Protein AF-A0A803LL57-F1 (afdb_monomer)

Foldseek 3Di:
DDDPPPPPDDDDDDDDDDDDDDDDDDPPDDDPPQPQPDDPDDPVVDPCRVVVSLLVSQVVLLLVLLVVQLVVCVPPVPFWDADPVRDIDGLSQLLLQLQSLVSCCVVPVPAAAAEDDACVVCVVVVNLVVSLVSNCVRHPDHSVRDDSVSSRVSNCSNDPPNDDDDDPDGKHWYWRSFDPVVCSNVVHRTDIDTDIDD

Structure (mmCIF, N/CA/C/O backbone):
data_AF-A0A803LL57-F1
#
_entry.id   AF-A0A803LL57-F1
#
loop_
_atom_site.group_PDB
_atom_site.id
_atom_site.type_symbol
_atom_site.label_atom_id
_atom_site.label_alt_id
_atom_site.label_comp_id
_atom_site.label_asym_id
_atom_site.label_entity_id
_atom_site.label_seq_id
_atom_site.pdbx_PDB_ins_code
_atom_site.Cartn_x
_atom_site.Cartn_y
_atom_site.Cartn_z
_atom_site.occupancy
_atom_site.B_iso_or_equiv
_atom_site.auth_seq_id
_atom_site.auth_comp_id
_atom_site.auth_asym_id
_atom_site.auth_atom_id
_atom_site.pdbx_PDB_model_num
ATOM 1 N N . MET A 1 1 ? -20.808 23.025 13.758 1.00 32.88 1 MET A N 1
ATOM 2 C CA . MET A 1 1 ? -19.384 23.154 14.138 1.00 32.88 1 MET A CA 1
ATOM 3 C C . MET A 1 1 ? -18.567 22.969 12.873 1.00 32.88 1 MET A C 1
ATOM 5 O O . MET A 1 1 ? -18.633 21.902 12.282 1.00 32.88 1 MET A O 1
ATOM 9 N N . ASN A 1 2 ? -17.925 24.040 12.406 1.00 23.02 2 ASN A N 1
ATOM 10 C CA . ASN A 1 2 ? -17.173 24.071 11.152 1.00 23.02 2 ASN A CA 1
ATOM 11 C C . ASN A 1 2 ? -15.943 23.159 11.242 1.00 23.02 2 ASN A C 1
ATOM 13 O O . ASN A 1 2 ? -15.039 23.428 12.030 1.00 23.02 2 ASN A O 1
ATOM 17 N N . LEU A 1 3 ? -15.900 22.107 10.426 1.00 25.92 3 LEU A N 1
ATOM 18 C CA . LEU A 1 3 ? -14.683 21.341 10.175 1.00 25.92 3 LEU A CA 1
ATOM 19 C C . LEU A 1 3 ? -13.860 22.114 9.141 1.00 25.92 3 LEU A C 1
ATOM 21 O O . LEU A 1 3 ? -14.063 21.988 7.936 1.00 25.92 3 LEU A O 1
ATOM 25 N N . GLN A 1 4 ? -12.954 22.964 9.622 1.00 23.62 4 GLN A N 1
ATOM 26 C CA . GLN A 1 4 ? -11.855 23.454 8.798 1.00 23.62 4 GLN A CA 1
ATOM 27 C C . GLN A 1 4 ? -10.961 22.251 8.480 1.00 23.62 4 GLN A C 1
ATOM 29 O O . GLN A 1 4 ? -10.238 21.765 9.347 1.00 23.62 4 GLN A O 1
ATOM 34 N N . LEU A 1 5 ? -11.027 21.761 7.242 1.00 28.20 5 LEU A N 1
ATOM 35 C CA . LEU A 1 5 ? -10.024 20.864 6.676 1.00 28.20 5 LEU A CA 1
ATOM 36 C C . LEU A 1 5 ? -8.696 21.627 6.634 1.00 28.20 5 LEU A C 1
ATOM 38 O O . LEU A 1 5 ? -8.414 22.388 5.708 1.00 28.20 5 LEU A O 1
ATOM 42 N N . SER A 1 6 ? -7.890 21.474 7.680 1.00 25.98 6 SER A N 1
ATOM 43 C CA . SER A 1 6 ? -6.505 21.920 7.676 1.00 25.98 6 SER A CA 1
ATOM 44 C C . SER A 1 6 ? -5.735 21.055 6.682 1.00 25.98 6 SER A C 1
ATOM 46 O O . SER A 1 6 ? -5.384 19.916 6.981 1.00 25.98 6 SER A O 1
ATOM 48 N N . SER A 1 7 ? -5.497 21.596 5.489 1.00 24.61 7 SER A N 1
ATOM 49 C CA . SER A 1 7 ? -4.540 21.051 4.528 1.00 24.61 7 SER A CA 1
ATOM 50 C C . SER A 1 7 ? -3.180 20.895 5.220 1.00 24.61 7 SER A C 1
ATOM 52 O O . SER A 1 7 ? -2.530 21.885 5.567 1.00 24.61 7 SER A O 1
ATOM 54 N N . LEU A 1 8 ? -2.768 19.650 5.470 1.00 27.92 8 LEU A N 1
ATOM 55 C CA . LEU A 1 8 ? -1.409 19.327 5.894 1.00 27.92 8 LEU A CA 1
ATOM 56 C C . LEU A 1 8 ? -0.489 19.582 4.696 1.00 27.92 8 LEU A C 1
ATOM 58 O O . LEU A 1 8 ? -0.374 18.763 3.788 1.00 27.92 8 LEU A O 1
ATOM 62 N N . ARG A 1 9 ? 0.142 20.760 4.667 1.00 24.62 9 ARG A N 1
ATOM 63 C CA . ARG A 1 9 ? 1.195 21.072 3.696 1.00 24.62 9 ARG A CA 1
ATOM 64 C C . ARG A 1 9 ? 2.423 20.228 4.030 1.00 24.62 9 ARG A C 1
ATOM 66 O O . ARG A 1 9 ? 3.136 20.531 4.984 1.00 24.62 9 ARG A O 1
ATOM 73 N N . PHE A 1 10 ? 2.666 19.180 3.248 1.00 31.55 10 PHE A N 1
ATOM 74 C CA . PHE A 1 10 ? 3.921 18.438 3.302 1.00 31.55 10 PHE A CA 1
ATOM 75 C C . PHE A 1 10 ? 5.092 19.356 2.922 1.00 31.55 10 PHE A C 1
ATOM 77 O O . PHE A 1 10 ? 5.028 20.118 1.954 1.00 31.55 10 PHE A O 1
ATOM 84 N N . PHE A 1 11 ? 6.156 19.307 3.723 1.00 26.70 11 PHE A N 1
ATOM 85 C CA . PHE A 1 11 ? 7.377 20.069 3.492 1.00 26.70 11 PHE A CA 1
ATOM 86 C C . PHE A 1 11 ? 8.030 19.650 2.170 1.00 26.70 11 PHE A C 1
ATOM 88 O O . PHE A 1 11 ? 8.241 18.468 1.907 1.00 26.70 11 PHE A O 1
ATOM 95 N N . ARG A 1 12 ? 8.386 20.646 1.353 1.00 24.06 12 ARG A N 1
ATOM 96 C CA . ARG A 1 12 ? 9.190 20.488 0.138 1.00 24.06 12 ARG A CA 1
ATOM 97 C C . ARG A 1 12 ? 10.571 19.953 0.537 1.00 24.06 12 ARG A C 1
ATOM 99 O O . ARG A 1 12 ? 11.358 20.687 1.131 1.00 24.06 12 ARG A O 1
ATOM 106 N N . LEU A 1 13 ? 10.861 18.686 0.244 1.00 30.88 13 LEU A N 1
ATOM 107 C CA . LEU A 1 13 ? 12.205 18.132 0.417 1.00 30.88 13 LEU A CA 1
ATOM 108 C C . LEU A 1 13 ? 13.129 18.772 -0.629 1.00 30.88 13 LEU A C 1
ATOM 110 O O . LEU A 1 13 ? 12.923 18.613 -1.831 1.00 30.88 13 LEU A O 1
ATOM 114 N N . ASN A 1 14 ? 14.118 19.543 -0.174 1.00 24.06 14 ASN A N 1
ATOM 115 C CA . ASN A 1 14 ? 15.138 20.117 -1.050 1.00 24.06 14 ASN A CA 1
ATOM 116 C C . ASN A 1 14 ? 16.051 19.009 -1.597 1.00 24.06 14 ASN A C 1
ATOM 118 O O . ASN A 1 14 ? 16.498 18.135 -0.855 1.00 24.06 14 ASN A O 1
ATOM 122 N N . SER A 1 15 ? 16.316 19.080 -2.903 1.00 28.06 15 SER A N 1
ATOM 123 C CA . SER A 1 15 ? 17.180 18.166 -3.654 1.00 28.06 15 SER A CA 1
ATOM 124 C C . SER A 1 15 ? 18.606 18.137 -3.090 1.00 28.06 15 SER A C 1
ATOM 126 O O . SER A 1 15 ? 19.209 19.189 -2.874 1.00 28.06 15 SER A O 1
ATOM 128 N N . ILE A 1 16 ? 19.154 16.937 -2.889 1.00 33.78 16 ILE A N 1
ATOM 129 C CA . ILE A 1 16 ? 20.580 16.709 -2.632 1.00 33.78 16 ILE A CA 1
ATOM 130 C C . ILE A 1 16 ? 21.113 15.891 -3.811 1.00 33.78 16 ILE A C 1
ATOM 132 O O . ILE A 1 16 ? 20.658 14.773 -4.043 1.00 33.78 16 ILE A O 1
ATOM 136 N N . ASN A 1 17 ? 22.070 16.457 -4.549 1.00 34.28 17 ASN A N 1
ATOM 137 C CA . ASN A 1 17 ? 22.782 15.782 -5.637 1.00 34.28 17 ASN A CA 1
ATOM 138 C C . ASN A 1 17 ? 23.771 14.743 -5.084 1.00 34.28 17 ASN A C 1
ATOM 140 O O . ASN A 1 17 ? 24.554 15.089 -4.195 1.00 34.28 17 ASN A O 1
ATOM 144 N N . PRO A 1 18 ? 23.873 13.551 -5.698 1.00 34.31 18 PRO A N 1
ATOM 145 C CA . PRO A 1 18 ? 25.107 12.788 -5.670 1.00 34.31 18 PRO A CA 1
ATOM 146 C C . PRO A 1 18 ? 25.651 12.514 -7.077 1.00 34.31 18 PRO A C 1
ATOM 148 O O . PRO A 1 18 ? 24.938 12.278 -8.048 1.00 34.31 18 PRO A O 1
ATOM 151 N N . THR A 1 19 ? 26.971 12.584 -7.149 1.00 33.16 19 THR A N 1
ATOM 152 C CA . THR A 1 19 ? 27.828 12.365 -8.309 1.00 33.16 19 THR A CA 1
ATOM 153 C C . THR A 1 19 ? 27.834 10.910 -8.792 1.00 33.16 19 THR A C 1
ATOM 155 O O . THR A 1 19 ? 27.785 9.980 -7.993 1.00 33.16 19 THR A O 1
ATOM 158 N N . SER A 1 20 ? 27.977 10.770 -10.113 1.00 35.88 20 SER A N 1
ATOM 159 C CA . SER A 1 20 ? 28.185 9.565 -10.933 1.00 35.88 20 SER A CA 1
ATOM 160 C C . SER A 1 20 ? 28.980 8.410 -10.298 1.00 35.88 20 SER A C 1
ATOM 162 O O . SER A 1 20 ? 30.095 8.604 -9.813 1.00 35.88 20 SER A O 1
ATOM 164 N N . SER A 1 21 ? 28.458 7.182 -10.404 1.00 31.41 21 SER A N 1
ATOM 165 C CA . SER A 1 21 ? 29.115 6.051 -11.094 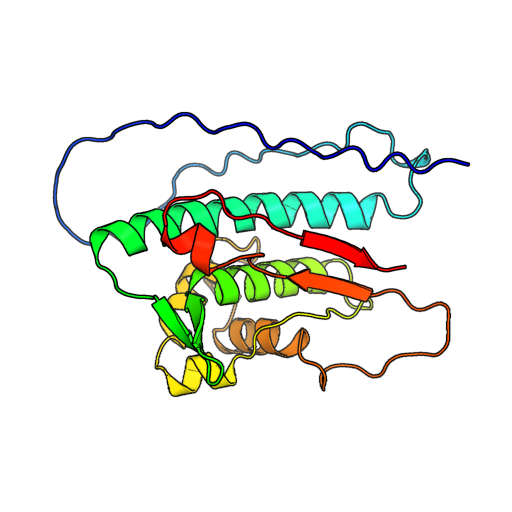1.00 31.41 21 SER A CA 1
ATOM 166 C C . SER A 1 21 ? 28.269 4.768 -11.011 1.00 31.41 21 SER A C 1
ATOM 168 O O . SER A 1 21 ? 27.501 4.549 -10.080 1.00 31.41 21 SER A O 1
ATOM 170 N N . SER A 1 22 ? 28.396 3.960 -12.058 1.00 36.16 22 SER A N 1
ATOM 171 C CA . SER A 1 22 ? 27.592 2.806 -12.469 1.00 36.16 22 SER A CA 1
ATOM 172 C C . SER A 1 22 ? 27.623 1.569 -11.562 1.00 36.16 22 SER A C 1
ATOM 174 O O . SER A 1 22 ? 28.666 1.228 -11.003 1.00 36.16 22 SER A O 1
ATOM 176 N N . ASN A 1 23 ? 26.498 0.841 -11.611 1.00 29.67 23 ASN A N 1
ATOM 177 C CA . ASN A 1 23 ? 26.266 -0.610 -11.471 1.00 29.67 23 ASN A CA 1
ATOM 178 C C . ASN A 1 23 ? 25.202 -0.912 -10.413 1.00 29.67 23 ASN A C 1
ATOM 180 O O . ASN A 1 23 ? 25.355 -0.522 -9.259 1.00 29.67 23 ASN A O 1
ATOM 184 N N . PHE A 1 24 ? 24.145 -1.620 -10.835 1.00 36.38 24 PHE A N 1
ATOM 185 C CA . PHE A 1 24 ? 23.074 -2.169 -9.999 1.00 36.38 24 PHE A CA 1
ATOM 186 C C . PHE A 1 24 ? 23.665 -2.785 -8.725 1.00 36.38 24 PHE A C 1
ATOM 188 O O . PHE A 1 24 ? 24.246 -3.869 -8.748 1.00 36.38 24 PHE A O 1
ATOM 195 N N . ARG A 1 25 ? 23.557 -2.056 -7.613 1.00 33.22 25 ARG A N 1
ATOM 196 C CA . ARG A 1 25 ? 23.925 -2.527 -6.281 1.00 33.22 25 ARG A CA 1
ATOM 197 C C . ARG A 1 25 ? 22.640 -2.773 -5.518 1.00 33.22 25 ARG A C 1
ATOM 199 O O . ARG A 1 25 ? 21.811 -1.874 -5.415 1.00 33.22 25 ARG A O 1
ATOM 206 N N . HIS A 1 26 ? 22.523 -3.981 -4.973 1.00 33.19 26 HIS A N 1
ATOM 207 C CA . HIS A 1 26 ? 21.632 -4.293 -3.864 1.00 33.19 26 HIS A CA 1
ATOM 208 C C . HIS A 1 26 ? 21.600 -3.111 -2.889 1.00 33.19 26 HIS A C 1
ATOM 210 O O . HIS A 1 26 ? 22.648 -2.696 -2.379 1.00 33.19 26 HIS A O 1
ATOM 216 N N . TYR A 1 27 ? 20.409 -2.548 -2.684 1.00 34.50 27 TYR A N 1
ATOM 217 C CA . TYR A 1 27 ? 20.173 -1.411 -1.802 1.00 34.50 27 TYR A CA 1
ATOM 218 C C . TYR A 1 27 ? 20.331 -1.855 -0.342 1.00 34.50 27 TYR A C 1
ATOM 220 O O . TYR A 1 27 ? 19.372 -2.024 0.401 1.00 34.50 27 TYR A O 1
ATOM 228 N N . HIS A 1 28 ? 21.571 -2.047 0.108 1.00 35.59 28 HIS A N 1
ATOM 229 C CA . HIS A 1 28 ? 21.836 -2.219 1.527 1.00 35.59 28 HIS A CA 1
ATOM 230 C C . HIS A 1 28 ? 21.811 -0.862 2.236 1.00 35.59 28 HIS A C 1
ATOM 232 O O . HIS A 1 28 ? 22.753 -0.076 2.175 1.00 35.59 28 HIS A O 1
ATOM 238 N N . SER A 1 29 ? 20.705 -0.660 2.954 1.00 53.84 29 SER A N 1
ATOM 239 C CA . SER A 1 29 ? 20.576 0.071 4.217 1.00 53.84 29 SER A CA 1
ATOM 240 C C . SER A 1 29 ? 21.176 1.479 4.270 1.00 53.84 29 SER A C 1
ATOM 242 O O . SER A 1 29 ? 22.296 1.709 4.729 1.00 53.84 29 SER A O 1
ATOM 244 N N . SER A 1 30 ? 20.349 2.473 3.947 1.00 38.94 30 SER A N 1
ATOM 245 C CA . SER A 1 30 ? 20.502 3.808 4.521 1.00 38.94 30 SER A CA 1
ATOM 246 C C . SER A 1 30 ? 19.654 3.891 5.791 1.00 38.94 30 SER A C 1
ATOM 248 O O . SER A 1 30 ? 18.428 3.934 5.706 1.00 38.94 30 SER A O 1
ATOM 250 N N . LYS A 1 31 ? 20.336 3.873 6.945 1.00 39.22 31 LYS A N 1
ATOM 251 C CA . LYS A 1 31 ? 19.881 4.244 8.299 1.00 39.22 31 LYS A CA 1
ATOM 252 C C . LYS A 1 31 ? 18.381 4.553 8.396 1.00 39.22 31 LYS A C 1
ATOM 254 O O . LYS A 1 31 ? 17.940 5.610 7.945 1.00 39.22 31 LYS A O 1
ATOM 259 N N . LEU A 1 32 ? 17.632 3.666 9.053 1.00 41.75 32 LEU A N 1
ATOM 260 C CA . LEU A 1 32 ? 16.281 3.939 9.542 1.00 41.75 32 LEU A CA 1
ATOM 261 C C . LEU A 1 32 ? 16.333 5.168 10.463 1.00 41.75 32 LEU A C 1
ATOM 263 O O . LEU A 1 32 ? 16.533 5.055 11.670 1.00 41.75 32 LEU A O 1
ATOM 267 N N . PHE A 1 33 ? 16.180 6.368 9.907 1.00 39.09 33 PHE A N 1
ATOM 268 C CA . PHE A 1 33 ? 15.719 7.488 10.703 1.00 39.09 33 PHE A CA 1
ATOM 269 C C . PHE A 1 33 ? 14.260 7.188 10.994 1.00 39.09 33 PHE A C 1
ATOM 271 O O . PHE A 1 33 ? 13.389 7.398 10.151 1.00 39.09 33 PHE A O 1
ATOM 278 N N . THR A 1 34 ? 14.000 6.641 12.179 1.00 42.78 34 THR A N 1
ATOM 279 C CA . THR A 1 34 ? 12.649 6.571 12.720 1.00 42.78 34 THR A CA 1
ATOM 280 C C . THR A 1 34 ? 12.204 8.008 12.960 1.00 42.78 34 THR A C 1
ATOM 282 O O . THR A 1 34 ? 12.367 8.550 14.053 1.00 42.78 34 THR A O 1
ATOM 285 N N . ILE A 1 35 ? 11.675 8.657 11.922 1.00 47.81 35 ILE A N 1
ATOM 286 C CA . ILE A 1 35 ? 10.843 9.839 12.090 1.00 47.81 35 ILE A CA 1
ATOM 287 C C . ILE A 1 35 ? 9.614 9.322 12.831 1.00 47.81 35 ILE A C 1
ATOM 289 O O . ILE A 1 35 ? 8.677 8.814 12.224 1.00 47.81 35 ILE A O 1
ATOM 293 N N . LYS A 1 36 ? 9.650 9.372 14.167 1.00 51.28 36 LYS A N 1
ATOM 294 C CA . LYS A 1 36 ? 8.437 9.231 14.963 1.00 51.28 36 LYS A CA 1
ATOM 295 C C . LYS A 1 36 ? 7.614 10.474 14.677 1.00 51.28 36 LYS A C 1
ATOM 297 O O . LYS A 1 36 ? 7.859 11.528 15.258 1.00 51.28 36 LYS A O 1
ATOM 302 N N . SER A 1 37 ? 6.675 10.365 13.750 1.00 59.22 37 SER A N 1
ATOM 303 C CA . SER A 1 37 ? 5.607 11.343 13.635 1.00 59.22 37 SER A CA 1
ATOM 304 C C . SER A 1 37 ? 4.779 11.266 14.910 1.00 59.22 37 SER A C 1
ATOM 306 O O . SER A 1 37 ? 4.014 10.326 15.099 1.00 59.22 37 SER A O 1
ATOM 308 N N . SER A 1 38 ? 4.961 12.229 15.810 1.00 68.75 38 SER A N 1
ATOM 309 C CA . SER A 1 38 ? 3.993 12.471 16.869 1.00 68.75 38 SER A CA 1
ATOM 310 C C . SER A 1 38 ? 2.850 13.294 16.292 1.00 68.75 38 SER A C 1
ATOM 312 O O . SER A 1 38 ? 3.063 14.284 15.587 1.00 68.75 38 SER A O 1
ATOM 314 N N . LEU A 1 39 ? 1.619 12.882 16.580 1.00 77.50 39 LEU A N 1
ATOM 315 C CA . LEU A 1 39 ? 0.458 13.685 16.225 1.00 77.50 39 LEU A CA 1
ATOM 316 C C . LEU A 1 39 ? 0.504 15.005 17.018 1.00 77.50 39 LEU A C 1
ATOM 318 O O . LEU A 1 39 ? 0.893 15.004 18.189 1.00 77.50 39 LEU A O 1
ATOM 322 N N . PRO A 1 40 ? 0.104 16.146 16.427 1.00 81.31 40 PRO A N 1
ATOM 323 C CA . PRO A 1 40 ? 0.216 17.464 17.064 1.00 81.31 40 PRO A CA 1
ATOM 324 C C . PRO A 1 40 ? -0.818 17.696 18.185 1.00 81.31 40 PRO A C 1
ATOM 326 O O . PRO A 1 40 ? -1.068 18.828 18.596 1.00 81.31 40 PRO A O 1
ATOM 329 N N . PHE A 1 41 ? -1.454 16.635 18.679 1.00 79.31 41 PHE A N 1
ATOM 330 C CA . PHE A 1 41 ? -2.485 16.656 19.709 1.00 79.31 41 PHE A CA 1
ATOM 331 C C . PHE A 1 41 ? -2.375 15.420 20.600 1.00 79.31 41 PHE A C 1
ATOM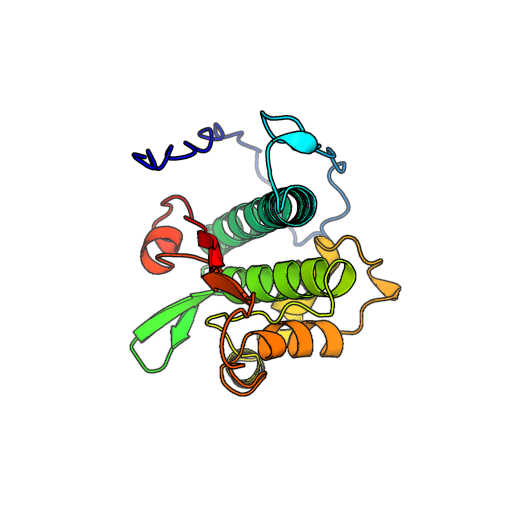 333 O O . PHE A 1 41 ? -1.766 14.424 20.229 1.00 79.31 41 PHE A O 1
ATOM 340 N N . SER A 1 42 ? -2.957 15.485 21.798 1.00 77.81 42 SER A N 1
ATOM 341 C CA . SER A 1 42 ? -2.872 14.385 22.756 1.00 77.81 42 SER A CA 1
ATOM 342 C C . SER A 1 42 ? -3.864 13.254 22.431 1.00 77.81 42 SER A C 1
ATOM 344 O O . SER A 1 42 ? -4.938 13.531 21.883 1.00 77.81 42 SER A O 1
ATOM 346 N N . PRO A 1 43 ? -3.575 11.997 22.827 1.00 79.44 43 PRO A N 1
ATOM 347 C CA . PRO A 1 43 ? -4.462 10.851 22.596 1.00 79.44 43 PRO A CA 1
ATOM 348 C C . PRO A 1 43 ? -5.898 11.047 23.080 1.00 79.44 43 PRO A C 1
ATOM 350 O O . PRO A 1 43 ? -6.842 10.584 22.454 1.00 79.44 43 PRO A O 1
ATOM 353 N N . GLN A 1 44 ? -6.084 11.796 24.167 1.00 76.75 44 GLN A N 1
ATOM 354 C CA . GLN A 1 44 ? -7.397 12.041 24.769 1.00 76.75 44 GLN A CA 1
ATOM 355 C C . GLN A 1 44 ? -8.292 12.957 23.917 1.00 76.75 44 GLN A C 1
ATOM 357 O O . GLN A 1 44 ? -9.486 13.054 24.182 1.00 76.75 44 GLN A O 1
ATOM 362 N N . LYS A 1 45 ? -7.733 13.647 22.911 1.00 76.75 45 LYS A N 1
ATOM 363 C CA . LYS A 1 45 ? -8.462 14.591 22.050 1.00 76.75 45 LYS A CA 1
ATOM 364 C C . LYS A 1 45 ? -8.965 13.974 20.742 1.00 76.75 45 LYS A C 1
ATOM 366 O O . LYS A 1 45 ? -9.665 14.662 20.005 1.00 76.75 45 LYS A O 1
ATOM 371 N N . ALA A 1 46 ? -8.637 12.715 20.444 1.00 77.00 46 ALA A N 1
ATOM 372 C CA . ALA A 1 46 ? -9.033 12.062 19.198 1.00 77.00 46 ALA A CA 1
ATOM 373 C C . ALA A 1 46 ? -9.477 10.612 19.430 1.00 77.00 46 ALA A C 1
ATOM 375 O O . ALA A 1 46 ? -8.692 9.778 19.872 1.00 77.00 46 ALA A O 1
ATOM 376 N N . LYS A 1 47 ? -10.730 10.301 19.066 1.00 83.00 47 LYS A N 1
ATOM 377 C CA . LYS A 1 47 ? -11.314 8.950 19.179 1.00 83.00 47 LYS A CA 1
ATOM 378 C C . LYS A 1 47 ? -10.479 7.878 18.460 1.00 83.00 47 LYS A C 1
ATOM 380 O O . LYS A 1 47 ? -10.377 6.771 18.969 1.00 83.00 47 LYS A O 1
ATOM 385 N N . TYR A 1 48 ? -9.872 8.235 17.326 1.00 85.38 48 TYR A N 1
ATOM 386 C CA . TYR A 1 48 ? -9.105 7.339 16.451 1.00 85.38 48 TYR A CA 1
ATOM 387 C C . TYR A 1 48 ? -7.600 7.652 16.461 1.00 85.38 48 TYR A C 1
ATOM 389 O O . TYR A 1 48 ? -6.938 7.660 15.424 1.00 85.38 48 TYR A O 1
ATOM 397 N N . TYR A 1 49 ? -7.056 8.032 17.625 1.00 87.69 49 TYR A N 1
ATOM 398 C CA . TYR A 1 49 ? -5.654 8.446 17.731 1.00 87.69 49 TYR A CA 1
ATOM 399 C C . TYR A 1 49 ? -4.681 7.346 17.276 1.00 87.69 49 TYR A C 1
ATOM 401 O O . TYR A 1 49 ? -3.721 7.645 16.573 1.00 87.69 49 TYR A O 1
ATOM 409 N N . LYS A 1 50 ? -4.925 6.086 17.663 1.00 89.25 50 LYS A N 1
ATOM 410 C CA . LYS A 1 50 ? -4.032 4.959 17.340 1.00 89.25 50 LYS A CA 1
ATOM 411 C C . LYS A 1 50 ? -4.050 4.640 15.849 1.00 89.25 50 LYS A C 1
ATOM 413 O O . LYS A 1 50 ? -3.003 4.417 15.254 1.00 89.25 50 LYS A O 1
ATOM 418 N N . GLU A 1 51 ? -5.236 4.651 15.258 1.00 90.50 51 GLU A N 1
ATOM 419 C CA . GLU A 1 51 ? -5.473 4.474 13.832 1.00 90.50 51 GLU A CA 1
ATOM 420 C C . GLU A 1 51 ? -4.730 5.559 13.050 1.00 90.50 51 GLU A C 1
ATOM 422 O O . GLU A 1 51 ? -3.968 5.258 12.135 1.00 90.50 51 GLU A O 1
ATOM 427 N N . LEU A 1 52 ? -4.879 6.822 13.457 1.00 88.06 52 LEU A N 1
ATOM 428 C CA . LEU A 1 52 ? -4.196 7.928 12.801 1.00 88.06 52 LEU A CA 1
ATOM 429 C C . LEU A 1 52 ? -2.673 7.850 12.962 1.00 88.06 52 LEU A C 1
ATOM 431 O O . LEU A 1 52 ? -1.948 8.092 12.002 1.00 88.06 52 LEU A O 1
ATOM 435 N N . GLU A 1 53 ? -2.173 7.502 14.147 1.00 88.94 53 GLU A N 1
ATOM 436 C CA . GLU A 1 53 ? -0.737 7.324 14.382 1.00 88.94 53 GLU A CA 1
ATOM 437 C C . GLU A 1 53 ? -0.163 6.223 13.477 1.00 88.94 53 GLU A C 1
ATOM 439 O O . GLU A 1 53 ? 0.857 6.433 12.818 1.00 88.94 53 GLU A O 1
ATOM 444 N N . ALA A 1 54 ? -0.846 5.082 13.371 1.00 89.69 54 ALA A N 1
ATOM 445 C CA . ALA A 1 54 ? -0.455 3.998 12.478 1.00 89.69 54 ALA A CA 1
ATOM 446 C C . ALA A 1 54 ? -0.492 4.411 11.000 1.00 89.69 54 ALA A C 1
ATOM 448 O O . ALA A 1 54 ? 0.468 4.141 10.274 1.00 89.69 54 ALA A O 1
ATOM 449 N N . ALA A 1 55 ? -1.550 5.109 10.575 1.00 89.62 55 ALA A N 1
ATOM 450 C CA . ALA A 1 55 ? -1.695 5.613 9.214 1.00 89.62 55 ALA A CA 1
ATOM 451 C C . ALA A 1 55 ? -0.553 6.573 8.849 1.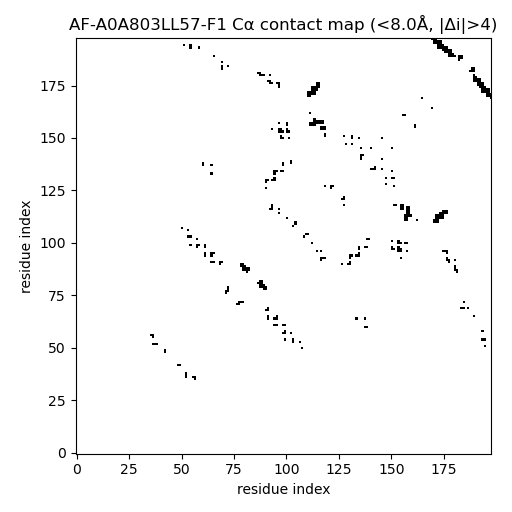00 89.62 55 ALA A C 1
ATOM 453 O O . ALA A 1 55 ? 0.108 6.381 7.833 1.00 89.62 55 ALA A O 1
ATOM 454 N N . VAL A 1 56 ? -0.243 7.553 9.704 1.00 88.94 56 VAL A N 1
ATOM 455 C CA . VAL A 1 56 ? 0.864 8.493 9.457 1.00 88.94 56 VAL A CA 1
ATOM 456 C C . VAL A 1 56 ? 2.207 7.757 9.399 1.00 88.94 56 VAL A C 1
ATOM 458 O O . VAL A 1 56 ? 3.015 8.021 8.507 1.00 88.94 56 VAL A O 1
ATOM 461 N N . ASN A 1 57 ? 2.443 6.799 10.300 1.00 88.62 57 ASN A N 1
ATOM 462 C CA . ASN A 1 57 ? 3.680 6.018 10.310 1.00 88.62 57 ASN A CA 1
ATOM 463 C C . ASN A 1 57 ? 3.875 5.225 9.010 1.00 88.62 57 ASN A C 1
ATOM 465 O O . ASN A 1 57 ? 4.978 5.216 8.457 1.00 88.62 57 ASN A O 1
ATOM 469 N N . VAL A 1 58 ? 2.830 4.562 8.500 1.00 91.19 58 VAL A N 1
ATOM 470 C CA . VAL A 1 58 ? 2.951 3.804 7.250 1.00 91.19 58 VAL A CA 1
ATOM 471 C C . VAL A 1 58 ? 3.000 4.703 6.017 1.00 91.19 58 VAL A C 1
ATOM 473 O O . VAL A 1 58 ? 3.823 4.449 5.140 1.00 91.19 58 VAL A O 1
ATOM 476 N N . VAL A 1 59 ? 2.244 5.804 5.986 1.00 89.50 59 VAL A N 1
ATOM 477 C CA . VAL A 1 59 ? 2.305 6.796 4.900 1.00 89.50 59 VAL A CA 1
ATOM 478 C C . VAL A 1 59 ? 3.701 7.398 4.782 1.00 89.50 59 VAL A C 1
ATOM 480 O O . VAL A 1 59 ? 4.212 7.541 3.679 1.00 89.50 59 VAL A O 1
ATOM 483 N N . ASN A 1 60 ? 4.388 7.667 5.896 1.00 87.81 60 ASN A N 1
ATOM 484 C CA . ASN A 1 60 ? 5.775 8.139 5.855 1.00 87.81 60 ASN A CA 1
ATOM 485 C C . ASN A 1 60 ? 6.723 7.155 5.144 1.00 87.81 60 ASN A C 1
ATOM 487 O O . ASN A 1 60 ? 7.659 7.589 4.472 1.00 87.81 60 ASN A O 1
ATOM 491 N N . ARG A 1 61 ? 6.495 5.840 5.264 1.00 90.19 61 ARG A N 1
ATOM 492 C CA . ARG A 1 61 ? 7.260 4.819 4.527 1.00 90.19 61 ARG A CA 1
ATOM 493 C C . ARG A 1 61 ? 6.826 4.738 3.063 1.00 90.19 61 ARG A C 1
ATOM 495 O O . ARG A 1 61 ? 7.691 4.715 2.193 1.00 90.19 61 ARG A O 1
ATOM 502 N N . ALA A 1 62 ? 5.524 4.804 2.784 1.00 91.31 62 ALA A N 1
ATOM 503 C CA . ALA A 1 62 ? 4.990 4.872 1.422 1.00 91.31 62 ALA A CA 1
ATOM 504 C C . ALA A 1 62 ? 5.544 6.077 0.634 1.00 91.31 62 ALA A C 1
ATOM 506 O O . ALA A 1 62 ? 5.968 5.933 -0.509 1.00 91.31 62 ALA A O 1
ATOM 507 N N . CYS A 1 63 ? 5.677 7.241 1.279 1.00 89.06 63 CYS A N 1
ATOM 508 C CA . CYS A 1 63 ? 6.314 8.420 0.692 1.00 89.06 63 CYS A CA 1
ATOM 509 C C . CYS A 1 63 ? 7.738 8.142 0.193 1.00 89.06 63 CYS A C 1
ATOM 511 O O . CYS A 1 63 ? 8.141 8.678 -0.839 1.00 89.06 63 CYS A O 1
ATOM 513 N N . ARG A 1 64 ? 8.507 7.313 0.912 1.00 89.19 64 ARG A N 1
ATOM 514 C CA . ARG A 1 64 ? 9.868 6.935 0.505 1.00 89.19 64 ARG A CA 1
ATOM 515 C C . ARG A 1 64 ? 9.844 6.037 -0.725 1.00 89.19 64 ARG A C 1
ATOM 517 O O . ARG A 1 64 ? 10.581 6.327 -1.661 1.00 89.19 64 ARG A O 1
ATOM 524 N N . ILE A 1 65 ? 8.949 5.042 -0.753 1.00 91.94 65 ILE A N 1
ATOM 525 C CA . ILE A 1 65 ? 8.735 4.179 -1.926 1.00 91.94 65 ILE A CA 1
ATOM 526 C C . ILE A 1 65 ? 8.518 5.031 -3.172 1.00 91.94 65 ILE A C 1
ATOM 528 O O . ILE A 1 65 ? 9.246 4.870 -4.146 1.00 91.94 65 ILE A O 1
ATOM 532 N N . CYS A 1 66 ? 7.579 5.976 -3.148 1.00 90.00 66 CYS A N 1
ATOM 533 C CA .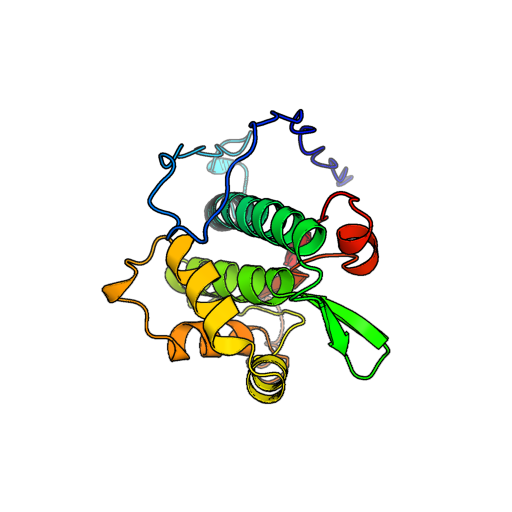 CYS A 1 66 ? 7.308 6.753 -4.353 1.00 90.00 66 CYS A CA 1
ATOM 534 C C . CYS A 1 66 ? 8.466 7.658 -4.737 1.00 90.00 66 CYS A C 1
ATOM 536 O O . CYS A 1 66 ? 8.752 7.759 -5.920 1.00 90.00 66 CYS A O 1
ATOM 538 N N . VAL A 1 67 ? 9.165 8.290 -3.788 1.00 87.19 67 VAL A N 1
ATOM 539 C CA . VAL A 1 67 ? 10.355 9.093 -4.118 1.00 87.19 67 VAL A CA 1
ATOM 540 C C . VAL A 1 67 ? 11.427 8.235 -4.796 1.00 87.19 67 VAL A C 1
ATOM 542 O O . VAL A 1 67 ? 12.040 8.677 -5.768 1.00 87.19 67 VAL A O 1
ATOM 545 N N . ASP A 1 68 ? 11.660 7.022 -4.301 1.00 87.69 68 ASP A N 1
ATOM 546 C CA . ASP A 1 68 ? 12.706 6.140 -4.817 1.00 87.69 68 ASP A CA 1
ATOM 547 C C . ASP A 1 68 ? 12.311 5.522 -6.166 1.00 87.69 68 ASP A C 1
ATOM 549 O O . ASP A 1 68 ? 13.100 5.559 -7.115 1.00 87.69 68 ASP A O 1
ATOM 553 N N . VAL A 1 69 ? 11.064 5.063 -6.308 1.00 87.38 69 VAL A N 1
ATOM 554 C CA . VAL A 1 69 ? 10.530 4.569 -7.584 1.00 87.38 69 VAL A CA 1
ATOM 555 C C . VAL A 1 69 ? 10.496 5.689 -8.623 1.00 87.38 69 VAL A C 1
ATOM 557 O O . VAL A 1 69 ? 10.982 5.484 -9.729 1.00 87.38 69 VAL A O 1
ATOM 560 N N . GLN A 1 70 ? 10.026 6.894 -8.285 1.00 85.38 70 GLN A N 1
ATOM 561 C CA . GLN A 1 70 ? 9.970 8.028 -9.217 1.00 85.38 70 GLN A CA 1
ATOM 562 C C . GLN A 1 70 ? 11.351 8.372 -9.789 1.00 85.38 70 GLN A C 1
ATOM 564 O O . GLN A 1 70 ? 11.493 8.585 -10.992 1.00 85.38 70 GLN A O 1
ATOM 569 N N . LYS A 1 71 ? 12.390 8.391 -8.944 1.00 85.31 71 LYS A N 1
ATOM 570 C CA . LYS A 1 71 ? 13.778 8.606 -9.388 1.00 85.31 71 LYS A CA 1
ATOM 571 C C . LYS A 1 71 ? 14.249 7.516 -10.352 1.00 85.31 71 LYS A C 1
ATOM 573 O O . LYS A 1 71 ? 14.930 7.822 -11.331 1.00 85.31 71 LYS A O 1
ATOM 578 N N . SER A 1 72 ? 13.887 6.263 -10.080 1.00 84.12 72 SER A N 1
ATOM 579 C CA . SER A 1 72 ? 14.210 5.124 -10.946 1.00 84.12 72 SER A CA 1
ATOM 580 C C . SER A 1 72 ? 13.498 5.223 -12.301 1.00 84.12 72 SER A C 1
ATOM 582 O O . SER A 1 72 ? 14.132 5.079 -13.347 1.00 84.12 72 SER A O 1
ATOM 584 N N . LEU A 1 73 ? 12.210 5.592 -12.300 1.00 82.12 73 LEU A N 1
ATOM 585 C CA . LEU A 1 73 ? 11.414 5.791 -13.516 1.00 82.12 73 LEU A CA 1
ATOM 586 C C . LEU A 1 73 ? 12.046 6.831 -14.449 1.00 82.12 73 LEU A C 1
ATOM 588 O O . LEU A 1 73 ? 12.137 6.585 -15.648 1.00 82.12 73 LEU A O 1
ATOM 592 N N . PHE A 1 74 ? 12.550 7.948 -13.911 1.00 75.50 74 PHE A N 1
ATOM 593 C CA . PHE A 1 74 ? 13.242 8.967 -14.712 1.00 75.50 74 PHE A CA 1
ATOM 594 C C . PHE A 1 74 ? 14.583 8.521 -15.295 1.00 75.50 74 PHE A C 1
ATOM 596 O O . PHE A 1 74 ? 15.073 9.160 -16.224 1.00 75.50 74 PHE A O 1
ATOM 603 N N . SER A 1 75 ? 15.187 7.467 -14.749 1.00 75.19 75 SER A N 1
ATOM 604 C CA . SER A 1 75 ? 16.485 6.976 -15.212 1.00 75.19 75 SER A CA 1
ATOM 605 C C . SER A 1 75 ? 16.326 5.970 -16.354 1.00 75.19 75 SER A C 1
ATOM 607 O O . SER A 1 75 ? 17.022 6.082 -17.360 1.00 75.19 75 SER A O 1
ATOM 609 N N . ASP A 1 76 ? 15.366 5.045 -16.235 1.00 68.94 76 ASP A N 1
ATOM 610 C CA . ASP A 1 76 ? 15.290 3.868 -17.110 1.00 68.94 76 ASP A CA 1
ATOM 611 C C . ASP A 1 76 ? 13.954 3.710 -17.870 1.00 68.94 76 ASP A C 1
ATOM 613 O O . ASP A 1 76 ? 13.835 2.787 -18.677 1.00 68.94 76 ASP A O 1
ATOM 617 N N . ASN A 1 77 ? 12.938 4.560 -17.635 1.00 64.31 77 ASN A N 1
ATOM 618 C CA . ASN A 1 77 ? 11.563 4.451 -18.176 1.00 64.31 77 ASN A CA 1
ATOM 619 C C . ASN A 1 77 ? 10.888 3.069 -17.982 1.00 64.31 77 ASN A C 1
ATOM 621 O O . ASN A 1 77 ? 9.870 2.770 -18.606 1.00 64.31 77 ASN A O 1
ATOM 625 N N . LYS A 1 78 ? 11.433 2.207 -17.118 1.00 66.75 78 LYS A N 1
ATOM 626 C CA . LYS A 1 78 ? 10.898 0.877 -16.807 1.00 66.75 78 LYS A CA 1
ATOM 627 C C . LYS A 1 78 ? 10.023 0.955 -15.563 1.00 66.75 78 LYS A C 1
ATOM 629 O O . LYS A 1 78 ? 10.507 1.388 -14.526 1.00 66.75 78 LYS A O 1
ATOM 634 N N . GLY A 1 79 ? 8.775 0.491 -15.649 1.00 69.38 79 GLY A N 1
ATOM 635 C CA . GLY A 1 79 ? 7.864 0.413 -14.496 1.00 69.38 79 GLY A CA 1
ATOM 636 C C . GLY A 1 79 ? 6.624 1.305 -14.569 1.00 69.38 79 GLY A C 1
ATOM 637 O O . GLY A 1 79 ? 5.950 1.457 -13.553 1.00 69.38 79 GLY A O 1
ATOM 638 N N . VAL A 1 80 ? 6.326 1.875 -15.743 1.00 81.62 80 VAL A N 1
ATOM 639 C CA . VAL A 1 80 ? 5.043 2.521 -16.058 1.00 81.62 80 VAL A CA 1
ATOM 640 C C . VAL A 1 80 ? 4.249 1.601 -16.975 1.00 81.62 80 VAL A C 1
ATOM 642 O O . VAL A 1 80 ? 4.774 1.159 -17.996 1.00 81.62 80 VAL A O 1
ATOM 645 N N . LEU A 1 81 ? 3.000 1.330 -16.616 1.00 84.88 81 LEU A N 1
ATOM 646 C CA . LEU A 1 81 ? 2.030 0.604 -17.426 1.00 84.88 81 LEU A CA 1
ATOM 647 C C . LEU A 1 81 ? 0.758 1.438 -17.581 1.00 84.88 81 LEU A C 1
ATOM 649 O O . LEU A 1 81 ? 0.561 2.424 -16.874 1.00 84.88 81 LEU A O 1
ATOM 653 N N . GLU A 1 82 ? -0.111 1.032 -18.499 1.00 86.94 82 GLU A N 1
ATOM 654 C CA . GLU A 1 82 ? -1.444 1.610 -18.663 1.00 86.94 82 GLU A CA 1
ATOM 655 C C . GLU A 1 82 ? -2.496 0.528 -18.408 1.00 86.94 82 GLU A C 1
ATOM 657 O O . GLU A 1 82 ? -2.356 -0.608 -18.870 1.00 86.94 82 GLU A O 1
ATOM 662 N N . LYS A 1 83 ? -3.541 0.874 -17.651 1.00 86.25 83 LYS A N 1
ATOM 663 C CA . LYS A 1 83 ? -4.730 0.034 -17.469 1.00 86.25 83 LYS A CA 1
ATOM 664 C C . LYS A 1 83 ? -5.612 0.087 -18.724 1.00 86.25 83 LYS A C 1
ATOM 666 O O . LYS A 1 83 ? -5.394 0.885 -19.636 1.00 86.25 83 LYS A O 1
ATOM 671 N N . ASN A 1 84 ? -6.659 -0.739 -18.755 1.00 85.00 84 ASN A N 1
ATOM 672 C CA . ASN A 1 84 ? -7.581 -0.845 -19.898 1.00 85.00 84 ASN A CA 1
ATOM 673 C C . ASN A 1 84 ? -8.291 0.474 -20.265 1.00 85.00 84 ASN A C 1
ATOM 675 O O . ASN A 1 84 ? -8.733 0.645 -21.399 1.00 85.00 84 ASN A O 1
ATOM 679 N N . ASP A 1 85 ? -8.418 1.402 -19.320 1.00 85.06 85 ASP A N 1
ATOM 680 C CA . ASP A 1 85 ? -9.016 2.726 -19.505 1.00 85.06 85 ASP A CA 1
ATOM 681 C C . ASP A 1 85 ? -7.985 3.821 -19.868 1.00 85.06 85 ASP A C 1
ATOM 683 O O . ASP A 1 85 ? -8.332 5.001 -19.957 1.00 85.06 85 ASP A O 1
ATOM 687 N N . ASN A 1 86 ? -6.732 3.441 -20.149 1.00 85.19 86 ASN A N 1
ATOM 688 C CA . ASN A 1 86 ? -5.589 4.323 -20.431 1.00 85.19 86 ASN A CA 1
ATOM 689 C C . ASN A 1 86 ? -5.182 5.217 -19.245 1.00 85.19 86 ASN A C 1
ATOM 691 O O . ASN A 1 86 ? -4.568 6.284 -19.412 1.00 85.19 86 ASN A O 1
ATOM 695 N N . THR A 1 87 ? -5.534 4.815 -18.024 1.00 86.00 87 THR A N 1
ATOM 696 C CA . THR A 1 87 ? -4.948 5.398 -16.819 1.00 86.00 87 THR A CA 1
ATOM 697 C C . THR A 1 87 ? -3.561 4.793 -16.580 1.00 86.00 87 THR A C 1
ATOM 699 O O . THR A 1 87 ? -3.389 3.577 -16.690 1.00 86.00 87 THR A O 1
ATOM 702 N N . PRO A 1 88 ? -2.528 5.619 -16.327 1.00 89.38 88 PRO A N 1
ATOM 703 C CA . PRO A 1 88 ? -1.207 5.097 -16.024 1.00 89.38 88 PRO A CA 1
ATOM 704 C C . PRO A 1 88 ? -1.169 4.531 -14.605 1.00 89.38 88 PRO A C 1
ATOM 706 O O . PRO A 1 88 ? -1.726 5.132 -13.692 1.00 89.38 88 PRO A O 1
ATOM 709 N N . VAL A 1 89 ? -0.431 3.442 -14.426 1.00 91.56 89 VAL A N 1
ATOM 710 C CA . VAL A 1 89 ? -0.148 2.808 -13.137 1.00 91.56 89 VAL A CA 1
ATOM 711 C C . VAL A 1 89 ? 1.329 2.429 -13.074 1.00 91.56 89 VAL A C 1
ATOM 713 O O . VAL A 1 89 ? 1.955 2.133 -14.097 1.00 91.56 89 VAL A O 1
ATOM 716 N N . THR A 1 90 ? 1.931 2.464 -11.892 1.00 91.81 90 THR A N 1
ATOM 717 C CA . THR A 1 90 ? 3.355 2.179 -11.705 1.00 91.81 90 THR A CA 1
ATOM 718 C C . THR A 1 90 ? 3.593 1.158 -10.603 1.00 91.81 90 THR A C 1
ATOM 720 O O . THR A 1 90 ? 2.722 0.872 -9.788 1.00 91.81 90 THR A O 1
ATOM 723 N N . ILE A 1 91 ? 4.826 0.643 -10.524 1.00 93.38 91 ILE A N 1
ATOM 724 C CA . ILE A 1 91 ? 5.280 -0.187 -9.393 1.00 93.38 91 ILE A CA 1
ATOM 725 C C . ILE A 1 91 ? 5.024 0.512 -8.044 1.00 93.38 91 ILE A C 1
ATOM 727 O O . ILE A 1 91 ? 4.792 -0.171 -7.046 1.00 93.38 91 ILE A O 1
ATOM 731 N N . ALA A 1 92 ? 5.048 1.851 -7.997 1.00 92.44 92 ALA A N 1
ATOM 732 C CA . ALA A 1 92 ? 4.813 2.598 -6.769 1.00 92.44 92 ALA A CA 1
ATOM 733 C C . ALA A 1 92 ? 3.369 2.451 -6.267 1.00 92.44 92 ALA A C 1
ATOM 735 O O . ALA A 1 92 ? 3.196 2.201 -5.077 1.00 92.44 92 ALA A O 1
ATOM 736 N N . ASP A 1 93 ? 2.365 2.519 -7.146 1.00 93.50 93 ASP A N 1
ATOM 737 C CA . ASP A 1 93 ? 0.943 2.388 -6.797 1.00 93.50 93 ASP A CA 1
ATOM 738 C C . ASP A 1 93 ? 0.694 1.045 -6.080 1.00 93.50 93 ASP A C 1
ATOM 740 O O . ASP A 1 93 ? 0.251 0.999 -4.928 1.00 93.50 93 ASP A O 1
ATOM 744 N N . PHE A 1 94 ? 1.135 -0.056 -6.696 1.00 95.94 94 PHE A N 1
ATOM 745 C CA . PHE A 1 94 ? 1.009 -1.398 -6.118 1.00 95.94 94 PHE A CA 1
ATOM 746 C C . PHE A 1 94 ? 1.813 -1.576 -4.825 1.00 95.94 94 PHE A C 1
ATOM 748 O O . PHE A 1 94 ? 1.329 -2.172 -3.861 1.00 95.94 94 PHE A O 1
ATOM 755 N N . SER A 1 95 ? 3.043 -1.055 -4.781 1.00 95.94 95 SER A N 1
ATOM 756 C CA . SER A 1 95 ? 3.920 -1.199 -3.612 1.00 95.94 95 SER A CA 1
ATOM 757 C C . SER A 1 95 ? 3.393 -0.426 -2.404 1.00 95.94 95 SER A C 1
ATOM 759 O O . SER A 1 95 ? 3.462 -0.915 -1.275 1.00 95.94 95 SER A O 1
ATOM 761 N N . VAL A 1 96 ? 2.839 0.770 -2.625 1.00 95.06 96 VAL A N 1
ATOM 762 C CA . VAL A 1 96 ? 2.203 1.572 -1.576 1.00 95.06 96 VAL A CA 1
ATOM 763 C C . VAL A 1 96 ? 0.959 0.871 -1.048 1.00 95.06 96 VAL A C 1
ATOM 765 O O . VAL A 1 96 ? 0.822 0.742 0.172 1.00 95.06 96 VAL A O 1
ATOM 768 N N . GLN A 1 97 ? 0.096 0.361 -1.931 1.00 96.25 97 GLN A N 1
ATOM 769 C CA . GLN A 1 97 ? -1.092 -0.383 -1.515 1.00 96.25 97 GLN A CA 1
ATOM 770 C C . GLN A 1 97 ? -0.731 -1.616 -0.684 1.00 96.25 97 GLN A C 1
ATOM 772 O O . GLN A 1 97 ? -1.260 -1.788 0.418 1.00 96.25 97 GLN A O 1
ATOM 777 N N . ALA A 1 98 ? 0.213 -2.434 -1.153 1.00 97.19 98 ALA A N 1
ATOM 778 C CA . ALA A 1 98 ? 0.664 -3.622 -0.437 1.00 97.19 98 ALA A CA 1
ATOM 779 C C . ALA A 1 98 ? 1.243 -3.282 0.947 1.00 97.19 98 ALA A C 1
ATOM 781 O O . ALA A 1 98 ? 0.839 -3.874 1.952 1.00 97.19 98 ALA A O 1
ATOM 782 N N . LEU A 1 99 ? 2.147 -2.295 1.022 1.00 96.56 99 LEU A N 1
ATOM 783 C CA . LEU A 1 99 ? 2.772 -1.868 2.276 1.00 96.56 99 LEU A CA 1
ATOM 784 C C . LEU A 1 99 ? 1.729 -1.376 3.288 1.00 96.56 99 LEU A C 1
ATOM 786 O O . LEU A 1 99 ? 1.743 -1.801 4.445 1.00 96.56 99 LEU A O 1
ATOM 790 N N . ILE A 1 100 ? 0.832 -0.481 2.867 1.00 95.06 100 ILE A N 1
ATOM 791 C CA . ILE A 1 100 ? -0.205 0.079 3.742 1.00 95.06 100 ILE A CA 1
ATOM 792 C C . ILE A 1 100 ? -1.144 -1.027 4.217 1.00 95.06 100 ILE A C 1
ATOM 794 O O . ILE A 1 100 ? -1.403 -1.140 5.415 1.00 95.06 100 ILE A O 1
ATOM 798 N N . SER A 1 101 ? -1.587 -1.886 3.303 1.00 95.88 101 SER A N 1
ATOM 799 C CA . SER A 1 101 ? -2.444 -3.023 3.612 1.00 95.88 101 SER A CA 1
ATOM 800 C C . SER A 1 101 ? -1.813 -3.956 4.653 1.00 95.88 101 SER A C 1
ATOM 802 O O . SER A 1 101 ? -2.475 -4.317 5.627 1.00 95.88 101 SER A O 1
ATOM 804 N N . LEU A 1 102 ? -0.532 -4.328 4.502 1.00 95.94 102 LEU A N 1
ATOM 805 C CA . LEU A 1 102 ? 0.184 -5.198 5.452 1.00 95.94 102 LEU A CA 1
ATOM 806 C C . LEU A 1 102 ? 0.251 -4.590 6.853 1.00 95.94 102 LEU A C 1
ATOM 808 O O . LEU A 1 102 ? -0.123 -5.228 7.838 1.00 95.94 102 LEU A O 1
ATOM 812 N N . GLU A 1 103 ? 0.704 -3.345 6.939 1.00 94.38 103 GLU A N 1
ATOM 813 C CA . GLU A 1 103 ? 0.949 -2.669 8.212 1.00 94.38 103 GLU A CA 1
ATOM 814 C C . GLU A 1 103 ? -0.351 -2.368 8.964 1.00 94.38 103 GLU A C 1
ATOM 816 O O . GLU A 1 103 ? -0.409 -2.524 10.188 1.00 94.38 103 GLU A O 1
ATOM 821 N N . LEU A 1 104 ? -1.405 -1.974 8.241 1.00 93.31 104 LEU A N 1
ATOM 822 C CA . LEU A 1 104 ? -2.718 -1.736 8.831 1.00 93.31 104 LEU A CA 1
ATOM 823 C C . LEU A 1 104 ? -3.387 -3.042 9.248 1.00 93.31 104 LEU A C 1
ATOM 825 O O . LEU A 1 104 ? -3.925 -3.093 10.350 1.00 93.31 104 LEU A O 1
ATOM 829 N N . LYS A 1 105 ? -3.304 -4.117 8.450 1.00 94.19 105 LYS A N 1
ATOM 830 C CA . LYS A 1 105 ? -3.856 -5.426 8.839 1.00 94.19 105 LYS A CA 1
ATOM 831 C C . LYS A 1 105 ? -3.202 -5.957 10.111 1.00 94.19 105 LYS A C 1
ATOM 833 O O . LYS A 1 105 ? -3.901 -6.505 10.961 1.00 94.19 105 LYS A O 1
ATOM 838 N N . ASN A 1 106 ? -1.887 -5.790 10.248 1.00 93.12 106 ASN A N 1
ATOM 839 C CA . ASN A 1 106 ? -1.147 -6.253 11.418 1.00 93.12 106 ASN A CA 1
ATOM 840 C C . ASN A 1 106 ? -1.611 -5.560 12.715 1.00 93.12 106 ASN A C 1
ATOM 842 O O . ASN A 1 106 ? -1.683 -6.188 13.766 1.00 93.12 106 ASN A O 1
ATOM 846 N N . GLN A 1 107 ? -1.957 -4.271 12.644 1.00 93.06 107 GLN A N 1
ATOM 847 C CA . GLN A 1 107 ? -2.372 -3.487 13.815 1.00 93.06 107 GLN A CA 1
ATOM 848 C C . GLN A 1 107 ? -3.892 -3.477 14.043 1.00 93.06 107 GLN A C 1
ATOM 850 O O . GLN A 1 107 ? -4.344 -3.443 15.186 1.00 93.06 107 GLN A O 1
ATOM 855 N N . PHE A 1 108 ? -4.680 -3.518 12.968 1.00 92.56 108 PHE A N 1
ATOM 856 C CA . PHE A 1 108 ? -6.138 -3.377 12.968 1.00 92.56 108 PHE A CA 1
ATOM 857 C C . PHE A 1 108 ? -6.798 -4.446 12.083 1.00 92.56 108 PHE A C 1
ATOM 859 O O . PHE A 1 108 ? -7.440 -4.122 11.083 1.00 92.56 108 PHE A O 1
ATOM 866 N N . PRO A 1 109 ? -6.686 -5.739 12.438 1.00 92.38 109 PRO A N 1
ATOM 867 C CA . PRO A 1 109 ? -7.124 -6.833 11.574 1.00 92.38 109 PRO A CA 1
ATOM 868 C C . PRO A 1 109 ? -8.632 -6.859 11.298 1.00 92.38 109 PRO A C 1
ATOM 870 O O . PRO A 1 109 ? -9.047 -7.521 10.346 1.00 92.38 109 PRO A O 1
ATOM 873 N N . SER A 1 110 ? -9.440 -6.178 12.112 1.00 89.06 110 SER A N 1
ATOM 874 C CA . SER A 1 110 ? -10.896 -6.091 11.975 1.00 89.06 110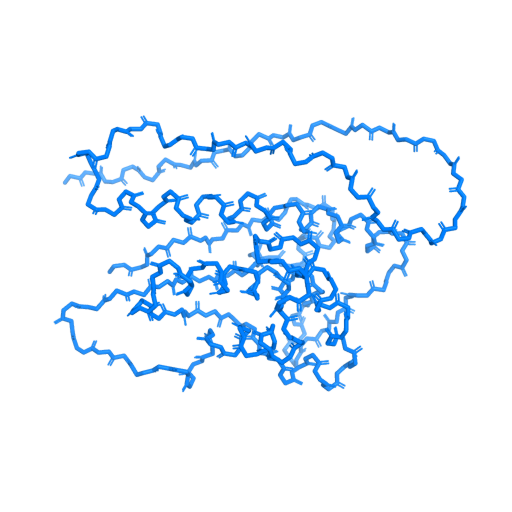 SER A CA 1
ATOM 875 C C . SER A 1 110 ? -11.377 -4.929 11.105 1.00 89.06 110 SER A C 1
ATOM 877 O O . SER A 1 110 ? -12.572 -4.856 10.843 1.00 89.06 110 SER A O 1
ATOM 879 N N . ILE A 1 111 ? -10.497 -4.005 10.698 1.00 90.19 111 ILE A N 1
ATOM 880 C CA . ILE A 1 111 ? -10.878 -2.865 9.856 1.00 90.19 111 ILE A CA 1
ATOM 881 C C . ILE A 1 111 ? -10.541 -3.213 8.397 1.00 90.19 111 ILE A C 1
ATOM 883 O O . ILE A 1 111 ? -9.356 -3.310 8.066 1.00 90.19 111 ILE A O 1
ATOM 887 N N . PRO A 1 112 ? -11.541 -3.432 7.528 1.00 90.75 112 PRO A N 1
ATOM 888 C CA . PRO A 1 112 ? -11.318 -3.692 6.106 1.00 90.75 112 PRO A CA 1
ATOM 889 C C . PRO A 1 112 ? -10.691 -2.490 5.383 1.00 90.75 112 PRO A C 1
ATOM 891 O O . PRO A 1 112 ? -10.842 -1.342 5.808 1.00 90.75 112 PRO A O 1
ATOM 894 N N . LEU A 1 113 ? -9.997 -2.773 4.280 1.00 91.62 113 LEU A N 1
ATOM 895 C CA . LEU A 1 113 ? -9.384 -1.790 3.389 1.00 91.62 113 LEU A CA 1
ATOM 896 C C . LEU A 1 113 ? -10.144 -1.758 2.064 1.00 91.62 113 LEU A C 1
ATOM 898 O O . LEU A 1 113 ? -10.467 -2.805 1.520 1.00 91.62 113 LEU A O 1
ATOM 902 N N . VAL A 1 114 ? -10.372 -0.558 1.544 1.00 92.25 114 VAL A N 1
ATOM 903 C CA . VAL A 1 114 ? -10.852 -0.310 0.183 1.00 92.25 114 VAL A CA 1
ATOM 904 C C . VAL A 1 114 ? -9.747 0.414 -0.568 1.00 92.25 114 VAL A C 1
ATOM 906 O O . VAL A 1 114 ? -9.297 1.468 -0.111 1.00 92.25 114 VAL A O 1
ATOM 909 N N . ALA A 1 115 ? -9.292 -0.147 -1.682 1.00 92.00 115 ALA A N 1
ATOM 910 C CA . ALA A 1 115 ? -8.218 0.419 -2.486 1.00 92.00 115 ALA A CA 1
ATOM 911 C C . ALA A 1 115 ? -8.402 0.113 -3.982 1.00 92.00 115 ALA A C 1
ATOM 913 O O . ALA A 1 115 ? -9.248 -0.698 -4.354 1.00 92.00 115 ALA A O 1
ATOM 914 N N . GLU A 1 116 ? -7.643 0.806 -4.830 1.00 90.38 116 GLU A N 1
ATOM 915 C CA . GLU A 1 116 ? -7.842 0.796 -6.285 1.00 90.38 116 GLU A CA 1
ATOM 916 C C . GLU A 1 116 ? -7.242 -0.430 -6.988 1.00 90.38 116 GLU A C 1
ATOM 918 O O . GLU A 1 116 ? -7.832 -0.937 -7.940 1.00 90.38 116 GLU A O 1
ATOM 923 N N . GLU A 1 117 ? -6.069 -0.893 -6.554 1.00 93.00 117 GLU A N 1
ATOM 924 C CA . GLU A 1 117 ? -5.266 -1.832 -7.343 1.00 93.00 117 GLU A CA 1
ATOM 925 C C . GLU A 1 117 ? -5.576 -3.306 -7.060 1.00 93.00 117 GLU A C 1
ATOM 927 O O . GLU A 1 117 ? -5.969 -3.677 -5.954 1.00 93.00 117 GLU A O 1
ATOM 932 N N . ASP A 1 118 ? -5.309 -4.168 -8.044 1.00 94.31 118 ASP A N 1
ATOM 933 C CA . ASP A 1 118 ? -5.409 -5.625 -7.932 1.00 94.31 118 ASP A CA 1
ATOM 934 C C . ASP A 1 118 ? -4.101 -6.319 -8.351 1.00 94.31 118 ASP A C 1
ATOM 936 O O . ASP A 1 118 ? -3.329 -5.826 -9.182 1.00 94.31 118 ASP A O 1
ATOM 940 N N . SER A 1 119 ? -3.817 -7.489 -7.775 1.00 94.56 119 SER A N 1
ATOM 941 C CA . SER A 1 119 ? -2.597 -8.231 -8.103 1.00 94.56 119 SER A CA 1
ATOM 942 C C . SER A 1 119 ? -2.700 -9.036 -9.407 1.00 94.56 119 SER A C 1
ATOM 944 O O . SER A 1 119 ? -1.678 -9.501 -9.925 1.00 94.56 119 SER A O 1
ATOM 946 N N . ALA A 1 120 ? -3.894 -9.204 -9.988 1.00 93.69 120 ALA A N 1
ATOM 947 C CA . ALA A 1 120 ? -4.060 -9.891 -11.269 1.00 93.69 120 ALA A CA 1
ATOM 948 C C . ALA A 1 120 ? -3.404 -9.096 -12.409 1.00 93.69 120 ALA A C 1
ATOM 950 O O . ALA A 1 120 ? -2.758 -9.688 -13.286 1.00 93.69 120 ALA A O 1
ATOM 951 N N . PHE A 1 121 ? -3.464 -7.762 -12.352 1.00 92.31 121 PHE A N 1
ATOM 952 C CA . PHE A 1 121 ? -2.742 -6.879 -13.263 1.00 92.31 121 PHE A CA 1
ATOM 953 C C . PHE A 1 121 ? -1.221 -7.076 -13.174 1.00 92.31 121 PHE A C 1
ATOM 955 O O . PHE A 1 121 ? -0.548 -7.176 -14.203 1.00 92.31 121 PHE A O 1
ATOM 962 N N . LEU A 1 122 ? -0.667 -7.216 -11.963 1.00 91.25 122 LEU A N 1
ATOM 963 C CA . LEU A 1 122 ? 0.765 -7.473 -11.762 1.00 91.25 122 LEU A CA 1
ATOM 964 C C . LEU A 1 122 ? 1.214 -8.804 -12.355 1.00 91.25 122 LEU A C 1
ATOM 966 O O . LEU A 1 122 ? 2.235 -8.854 -13.048 1.00 91.25 122 LEU A O 1
ATOM 970 N N . ARG A 1 123 ? 0.458 -9.875 -12.079 1.00 92.06 123 ARG A N 1
ATOM 971 C CA . ARG A 1 123 ? 0.760 -11.222 -12.582 1.00 92.06 123 ARG A CA 1
ATOM 972 C C . ARG A 1 123 ? 0.728 -11.246 -14.111 1.00 92.06 123 ARG A C 1
ATOM 974 O O . ARG A 1 123 ? 1.628 -11.804 -14.728 1.00 92.06 123 ARG A O 1
ATOM 981 N N . SER A 1 124 ? -0.241 -10.564 -14.720 1.00 92.75 124 SER A N 1
ATOM 982 C CA . SER A 1 124 ? -0.385 -10.493 -16.182 1.00 92.75 124 SER A CA 1
ATOM 983 C C . SER A 1 124 ? 0.739 -9.711 -16.874 1.00 92.75 124 SER A C 1
ATOM 985 O O . SER A 1 124 ? 1.024 -9.956 -18.044 1.00 92.75 124 SER A O 1
ATOM 987 N N . ASN A 1 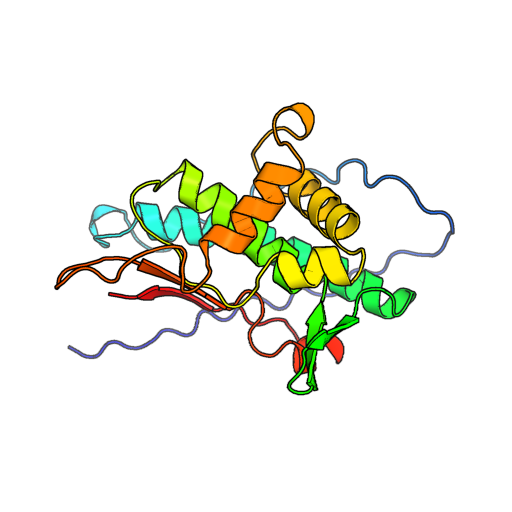125 ? 1.403 -8.797 -16.158 1.00 90.00 125 ASN A N 1
ATOM 988 C CA . ASN A 1 125 ? 2.460 -7.936 -16.695 1.00 90.00 125 ASN A CA 1
ATOM 989 C C . ASN A 1 125 ? 3.874 -8.277 -16.181 1.00 90.00 125 ASN A C 1
ATOM 991 O O . ASN A 1 125 ? 4.810 -7.516 -16.425 1.00 90.00 125 ASN A O 1
ATOM 995 N N . ASN A 1 126 ? 4.058 -9.407 -15.486 1.00 90.94 126 ASN A N 1
ATOM 996 C CA . ASN A 1 126 ? 5.344 -9.840 -14.913 1.00 90.94 126 ASN A CA 1
ATOM 997 C C . ASN A 1 126 ? 6.004 -8.795 -13.987 1.00 90.94 126 ASN A C 1
ATOM 999 O O . ASN A 1 126 ? 7.225 -8.637 -13.983 1.00 90.94 126 ASN A O 1
ATOM 1003 N N . LEU A 1 127 ? 5.201 -8.067 -13.204 1.00 91.12 127 LEU A N 1
ATOM 1004 C CA . LEU A 1 127 ? 5.689 -7.048 -12.262 1.00 91.12 127 LEU A CA 1
ATOM 1005 C C . LEU A 1 127 ? 5.706 -7.502 -10.795 1.00 91.12 127 LEU A C 1
ATOM 1007 O O . LEU A 1 127 ? 6.178 -6.751 -9.941 1.00 91.12 127 LEU A O 1
ATOM 1011 N N . ALA A 1 128 ? 5.209 -8.707 -10.496 1.00 93.69 128 ALA A N 1
ATOM 1012 C CA . ALA A 1 128 ? 5.069 -9.209 -9.128 1.00 93.69 128 ALA A CA 1
ATOM 1013 C C . ALA A 1 128 ? 6.389 -9.135 -8.340 1.00 93.69 128 ALA A C 1
ATOM 1015 O O . ALA A 1 128 ? 6.429 -8.509 -7.284 1.00 93.69 128 ALA A O 1
ATOM 1016 N N . ASP A 1 129 ? 7.485 -9.658 -8.896 1.00 93.81 129 ASP A N 1
ATOM 1017 C CA . ASP A 1 129 ? 8.795 -9.670 -8.229 1.00 93.81 129 ASP A CA 1
ATOM 1018 C C . ASP A 1 129 ? 9.308 -8.259 -7.914 1.00 93.81 129 ASP A C 1
ATOM 1020 O O . ASP A 1 129 ? 9.893 -8.016 -6.858 1.00 93.81 129 ASP A O 1
ATOM 1024 N N . ALA A 1 130 ? 9.083 -7.301 -8.818 1.00 93.06 130 ALA A N 1
ATOM 1025 C CA . ALA A 1 130 ? 9.508 -5.922 -8.611 1.00 93.06 130 ALA A CA 1
ATOM 1026 C C . ALA A 1 130 ? 8.772 -5.288 -7.422 1.00 93.06 130 ALA A C 1
ATOM 1028 O O . ALA A 1 130 ? 9.406 -4.672 -6.566 1.00 93.06 130 ALA A O 1
ATOM 1029 N N . VAL A 1 131 ? 7.453 -5.486 -7.339 1.00 95.12 131 VAL A N 1
ATOM 1030 C CA . VAL A 1 131 ? 6.629 -4.998 -6.223 1.00 95.12 131 VAL A CA 1
ATOM 1031 C C . VAL A 1 131 ? 7.012 -5.693 -4.917 1.00 95.12 131 VAL A C 1
ATOM 1033 O O . VAL A 1 131 ? 7.216 -5.025 -3.907 1.00 95.12 131 VAL A O 1
ATOM 1036 N N . VAL A 1 132 ? 7.168 -7.020 -4.933 1.00 95.38 132 VAL A N 1
ATOM 1037 C CA . VAL A 1 132 ? 7.558 -7.813 -3.759 1.00 95.38 132 VAL A CA 1
ATOM 1038 C C . VAL A 1 132 ? 8.866 -7.304 -3.160 1.00 95.38 132 VAL A C 1
ATOM 1040 O O . VAL A 1 132 ? 8.923 -7.046 -1.958 1.00 95.38 132 VAL A O 1
ATOM 1043 N N . ASN A 1 133 ? 9.893 -7.101 -3.987 1.00 93.75 133 ASN A N 1
ATOM 1044 C CA . ASN A 1 133 ? 11.186 -6.601 -3.523 1.00 93.75 133 ASN A CA 1
ATOM 1045 C C . ASN A 1 133 ? 11.062 -5.203 -2.898 1.00 93.75 133 ASN A C 1
ATOM 1047 O O . ASN A 1 133 ? 11.534 -4.981 -1.784 1.00 93.75 133 ASN A O 1
ATOM 1051 N N . VAL A 1 134 ? 10.353 -4.277 -3.560 1.00 94.19 134 VAL A N 1
ATOM 1052 C CA . VAL A 1 134 ? 10.131 -2.921 -3.027 1.00 94.19 134 VAL A CA 1
ATOM 1053 C C . VAL A 1 134 ? 9.418 -2.963 -1.672 1.00 94.19 134 VAL A C 1
ATOM 1055 O O . VAL A 1 134 ? 9.797 -2.231 -0.755 1.00 94.19 134 VAL A O 1
ATOM 1058 N N . VAL A 1 135 ? 8.401 -3.813 -1.515 1.00 95.44 135 VAL A N 1
ATOM 1059 C CA . VAL A 1 135 ? 7.629 -3.925 -0.269 1.00 95.44 135 VAL A CA 1
ATOM 1060 C C . VAL A 1 135 ? 8.470 -4.523 0.853 1.00 95.44 135 VAL A C 1
ATOM 1062 O O . VAL A 1 135 ? 8.484 -3.967 1.955 1.00 95.44 135 VAL A O 1
ATOM 1065 N N . LYS A 1 136 ? 9.197 -5.616 0.595 1.00 93.62 136 LYS A N 1
ATOM 1066 C CA . LYS A 1 136 ? 10.031 -6.269 1.613 1.00 93.62 136 LYS A CA 1
ATOM 1067 C C . LYS A 1 136 ? 11.157 -5.369 2.125 1.00 93.62 136 LYS A C 1
ATOM 1069 O O . LYS A 1 136 ? 11.474 -5.423 3.309 1.00 93.62 136 LYS A O 1
ATOM 1074 N N . ASP A 1 137 ? 11.689 -4.489 1.282 1.00 91.31 137 ASP A N 1
ATOM 1075 C CA . ASP A 1 137 ? 12.706 -3.509 1.681 1.00 91.31 137 ASP A CA 1
ATOM 1076 C C . ASP A 1 137 ? 12.151 -2.366 2.559 1.00 91.31 137 ASP A C 1
ATOM 1078 O O . ASP A 1 137 ? 12.918 -1.637 3.197 1.00 91.31 137 ASP A O 1
ATOM 1082 N N . ASN A 1 138 ? 10.825 -2.177 2.599 1.00 91.56 138 ASN A N 1
ATOM 1083 C CA . ASN A 1 138 ? 10.183 -1.013 3.225 1.00 91.56 138 ASN A CA 1
ATOM 1084 C C . ASN A 1 138 ? 9.166 -1.343 4.331 1.00 91.56 138 ASN A C 1
ATOM 1086 O O . ASN A 1 138 ? 8.706 -0.431 5.027 1.00 91.56 138 ASN A O 1
ATOM 1090 N N . THR A 1 139 ? 8.808 -2.612 4.521 1.00 89.88 139 THR A N 1
ATOM 1091 C CA . THR A 1 139 ? 7.932 -3.063 5.613 1.00 89.88 139 THR A CA 1
ATOM 1092 C C . THR A 1 139 ? 8.676 -3.166 6.950 1.00 89.88 139 THR A C 1
ATOM 1094 O O . THR A 1 139 ? 9.901 -3.245 7.011 1.00 89.88 139 THR A O 1
ATOM 1097 N N . SER A 1 140 ? 7.932 -3.107 8.058 1.00 87.31 140 SER A N 1
ATOM 1098 C CA . SER A 1 140 ? 8.459 -3.425 9.392 1.00 87.31 140 SER A CA 1
ATOM 1099 C C . SER A 1 140 ? 8.579 -4.923 9.666 1.00 87.31 140 SER A C 1
ATOM 1101 O O . SER A 1 140 ? 9.217 -5.306 10.647 1.00 87.31 140 SER A O 1
ATOM 1103 N N . ILE A 1 141 ? 7.969 -5.760 8.825 1.00 83.94 141 ILE A N 1
ATOM 1104 C CA . ILE A 1 141 ? 8.078 -7.217 8.890 1.00 83.94 141 ILE A CA 1
ATOM 1105 C C . ILE A 1 141 ? 9.470 -7.616 8.379 1.00 83.94 141 ILE A C 1
ATOM 1107 O O . ILE A 1 141 ? 9.966 -7.051 7.408 1.00 83.94 141 ILE A O 1
ATOM 1111 N N . ALA A 1 142 ? 10.133 -8.571 9.032 1.00 80.69 142 ALA A N 1
ATOM 1112 C CA . ALA A 1 142 ? 11.444 -9.019 8.568 1.00 80.69 142 ALA A CA 1
ATOM 1113 C C . ALA A 1 142 ? 11.337 -9.659 7.172 1.00 80.69 142 ALA A C 1
ATOM 1115 O O . ALA A 1 142 ? 10.414 -10.434 6.910 1.00 80.69 142 ALA A O 1
ATOM 1116 N N . HIS A 1 143 ? 12.298 -9.365 6.293 1.00 79.00 143 HIS A N 1
ATOM 1117 C CA . HIS A 1 143 ? 12.291 -9.808 4.895 1.00 79.00 143 HIS A CA 1
ATOM 1118 C C . HIS A 1 143 ? 12.164 -11.339 4.762 1.00 79.00 143 HIS A C 1
ATOM 1120 O O . HIS A 1 143 ? 11.490 -11.839 3.864 1.00 79.00 143 HIS A O 1
ATOM 1126 N N . GLU A 1 144 ? 12.778 -12.101 5.669 1.00 77.56 144 GLU A N 1
ATOM 1127 C CA . GLU A 1 144 ? 12.758 -13.570 5.695 1.00 77.56 144 GLU A CA 1
ATOM 1128 C C . GLU A 1 144 ? 11.428 -14.154 6.191 1.00 77.56 144 GLU A C 1
ATOM 1130 O O . GLU A 1 144 ? 11.169 -15.343 6.011 1.00 77.56 144 GLU A O 1
ATOM 1135 N N . GLN A 1 145 ? 10.596 -13.337 6.840 1.00 84.69 145 GLN A N 1
ATOM 1136 C CA . GLN A 1 145 ? 9.307 -13.753 7.389 1.00 84.69 145 GLN A CA 1
ATOM 1137 C C . GLN A 1 145 ? 8.152 -13.516 6.418 1.00 84.69 145 GLN A C 1
ATOM 1139 O O . GLN A 1 145 ? 7.137 -14.193 6.543 1.00 84.69 145 GLN A O 1
ATOM 1144 N N . LEU A 1 146 ? 8.303 -12.588 5.469 1.00 91.00 146 LEU A N 1
ATOM 1145 C CA . LEU A 1 146 ? 7.254 -12.232 4.520 1.00 91.00 146 LEU A CA 1
ATOM 1146 C C . LEU A 1 146 ? 7.397 -13.037 3.224 1.00 91.00 146 LEU A C 1
ATOM 1148 O O . LEU A 1 146 ? 8.405 -12.932 2.515 1.00 91.00 146 LEU A O 1
ATOM 1152 N N . LYS A 1 147 ? 6.382 -13.836 2.893 1.00 95.06 147 LYS A N 1
ATOM 1153 C CA . LYS A 1 147 ? 6.304 -14.563 1.621 1.00 95.06 147 LYS A CA 1
ATOM 1154 C C . LYS A 1 147 ? 5.800 -13.650 0.509 1.00 95.06 147 LYS A C 1
ATOM 1156 O O . LYS A 1 147 ? 5.047 -12.713 0.747 1.00 95.06 147 LYS A O 1
ATOM 1161 N N . ASP A 1 148 ? 6.181 -13.967 -0.721 1.00 94.94 148 ASP A N 1
ATOM 1162 C CA . ASP A 1 148 ? 5.805 -13.183 -1.903 1.00 94.94 148 ASP A CA 1
ATOM 1163 C C . ASP A 1 148 ? 4.283 -13.167 -2.092 1.00 94.94 148 ASP A C 1
ATOM 1165 O O . ASP A 1 148 ? 3.698 -12.117 -2.342 1.00 94.94 148 ASP A O 1
ATOM 1169 N N . GLU A 1 149 ? 3.628 -14.309 -1.861 1.00 95.62 149 GLU A N 1
ATOM 1170 C CA . GLU A 1 149 ? 2.168 -14.412 -1.937 1.00 95.62 149 GLU A CA 1
ATOM 1171 C C . GLU A 1 149 ? 1.469 -13.516 -0.907 1.00 95.62 149 GLU A C 1
ATOM 1173 O O . GLU A 1 149 ? 0.461 -12.903 -1.227 1.00 95.62 149 GLU A O 1
ATOM 1178 N N . GLU A 1 150 ? 2.034 -13.336 0.293 1.00 95.56 150 GLU A N 1
ATOM 1179 C CA . GLU A 1 150 ? 1.445 -12.454 1.313 1.00 95.56 150 GLU A CA 1
ATOM 1180 C C . GLU A 1 150 ? 1.467 -10.978 0.883 1.00 95.56 150 GLU A C 1
ATOM 1182 O O . GLU A 1 150 ? 0.621 -10.191 1.313 1.00 95.56 150 GLU A O 1
ATOM 1187 N N . VAL A 1 151 ? 2.412 -10.586 0.019 1.00 96.81 151 VAL A N 1
ATOM 1188 C CA . VAL A 1 151 ? 2.442 -9.248 -0.592 1.00 96.81 151 VAL A CA 1
ATOM 1189 C C . VAL A 1 151 ? 1.340 -9.110 -1.642 1.00 96.81 151 VAL A C 1
ATOM 1191 O O . VAL A 1 151 ? 0.677 -8.077 -1.692 1.00 96.81 151 VAL A O 1
ATOM 1194 N N . LEU A 1 152 ? 1.117 -10.135 -2.466 1.00 96.94 152 LEU A N 1
ATOM 1195 C CA . LEU A 1 152 ? 0.069 -10.109 -3.492 1.00 96.94 152 LEU A CA 1
ATOM 1196 C C . LEU A 1 152 ? -1.327 -10.158 -2.862 1.00 96.94 152 LEU A C 1
ATOM 1198 O O . LEU A 1 152 ? -2.175 -9.330 -3.188 1.00 96.94 152 LEU A O 1
ATOM 1202 N N . GLU A 1 153 ? -1.528 -11.031 -1.874 1.00 95.94 153 GLU A N 1
ATOM 1203 C CA . GLU A 1 153 ? -2.738 -11.066 -1.049 1.00 95.94 153 GLU A CA 1
ATOM 1204 C C . GLU A 1 153 ? -2.982 -9.715 -0.369 1.00 95.94 153 GLU A C 1
ATOM 1206 O O . GLU A 1 153 ? -4.124 -9.272 -0.244 1.00 95.94 153 GLU A O 1
ATOM 1211 N N . ALA A 1 154 ? -1.924 -9.012 0.051 1.00 96.44 154 ALA A N 1
ATOM 1212 C CA . ALA A 1 154 ? -2.071 -7.685 0.628 1.00 96.44 154 ALA A CA 1
ATOM 1213 C C . ALA A 1 154 ? -2.670 -6.667 -0.347 1.00 96.44 154 ALA A C 1
ATOM 1215 O O . ALA A 1 154 ? -3.448 -5.819 0.090 1.00 96.44 154 ALA A O 1
ATOM 1216 N N . ILE A 1 155 ? -2.347 -6.748 -1.635 1.00 96.69 155 ILE A N 1
ATOM 1217 C CA . ILE A 1 155 ? -2.962 -5.898 -2.660 1.00 96.69 155 ILE A CA 1
ATOM 1218 C C . ILE A 1 155 ? -4.446 -6.250 -2.778 1.00 96.69 155 ILE A C 1
ATOM 1220 O O . ILE A 1 155 ? -5.290 -5.367 -2.631 1.00 96.69 155 ILE A O 1
ATOM 1224 N N . ASP A 1 156 ? -4.755 -7.540 -2.921 1.00 96.12 156 ASP A N 1
ATOM 1225 C CA . ASP A 1 156 ? -6.116 -8.029 -3.175 1.00 96.12 156 ASP A CA 1
ATOM 1226 C C . ASP A 1 156 ? -7.085 -7.779 -2.010 1.00 96.12 156 ASP A C 1
ATOM 1228 O O . ASP A 1 156 ? -8.286 -7.630 -2.228 1.00 96.12 156 ASP A O 1
ATOM 1232 N N . ARG A 1 157 ? -6.590 -7.643 -0.770 1.00 93.06 157 ARG A N 1
ATOM 1233 C CA . ARG A 1 157 ? -7.411 -7.243 0.393 1.00 93.06 157 ARG A CA 1
ATOM 1234 C C . ARG A 1 157 ? -8.116 -5.894 0.228 1.00 93.06 157 ARG A C 1
ATOM 1236 O O . ARG A 1 157 ? -9.057 -5.641 0.974 1.00 93.06 157 ARG A O 1
ATOM 1243 N N . GLY A 1 158 ? -7.624 -5.026 -0.657 1.00 89.00 158 GLY A N 1
ATOM 1244 C CA . GLY A 1 158 ? -8.243 -3.736 -0.966 1.00 89.00 158 GLY A CA 1
ATOM 1245 C C . GLY A 1 158 ? -9.366 -3.813 -2.004 1.00 89.00 158 GLY A C 1
ATOM 1246 O O . GLY A 1 158 ? -10.114 -2.847 -2.144 1.00 89.00 158 GLY A O 1
ATOM 1247 N N . GLY A 1 159 ? -9.483 -4.932 -2.724 1.00 87.69 159 GLY A N 1
ATOM 1248 C CA . GLY A 1 159 ? -10.417 -5.083 -3.835 1.00 87.69 159 GLY A CA 1
ATOM 1249 C C . GLY A 1 159 ? -11.886 -5.097 -3.403 1.00 87.69 159 GLY A C 1
ATOM 1250 O O . GLY A 1 159 ? -12.228 -5.434 -2.269 1.00 87.69 159 GLY A O 1
ATOM 1251 N N . SER A 1 160 ? -12.779 -4.775 -4.341 1.00 75.94 160 SER A N 1
ATOM 1252 C CA . SER A 1 160 ? -14.229 -4.684 -4.107 1.00 75.94 160 SER A CA 1
ATOM 1253 C C . SER A 1 160 ? -14.880 -5.984 -3.629 1.00 75.94 160 SER A C 1
ATOM 1255 O O . SER A 1 160 ? -15.906 -5.937 -2.957 1.00 75.94 160 SER A O 1
ATOM 1257 N N . ASP A 1 161 ? -14.282 -7.130 -3.957 1.00 77.94 161 ASP A N 1
ATOM 1258 C CA . ASP A 1 161 ? -14.797 -8.456 -3.599 1.00 77.94 161 ASP A CA 1
ATOM 1259 C C . ASP A 1 161 ? -14.224 -8.974 -2.266 1.00 77.94 161 ASP A C 1
ATOM 1261 O O . ASP A 1 161 ? -14.605 -10.045 -1.793 1.00 77.94 161 ASP A O 1
ATOM 1265 N N . ALA A 1 162 ? -13.309 -8.225 -1.636 1.00 78.00 162 ALA A N 1
ATOM 1266 C CA . ALA A 1 162 ? -12.601 -8.661 -0.433 1.00 78.00 162 ALA A CA 1
ATOM 1267 C C . ALA A 1 162 ? -13.429 -8.519 0.858 1.00 78.00 162 ALA A C 1
ATOM 1269 O O . ALA A 1 162 ? -13.087 -9.117 1.882 1.00 78.00 162 ALA A O 1
ATOM 1270 N N . PHE A 1 163 ? -14.508 -7.731 0.843 1.00 75.88 163 PHE A N 1
ATOM 1271 C CA . PHE A 1 163 ? -15.360 -7.505 2.009 1.00 75.88 163 PHE A CA 1
ATOM 1272 C C . PHE A 1 163 ? -16.800 -7.161 1.605 1.00 75.88 163 PHE A C 1
ATOM 1274 O O . PHE A 1 163 ? -17.057 -6.593 0.548 1.00 75.88 163 PHE A O 1
ATOM 1281 N N . ALA A 1 164 ? -17.758 -7.470 2.481 1.00 77.44 164 ALA A N 1
ATOM 1282 C CA . ALA A 1 164 ? -19.135 -7.005 2.345 1.00 77.44 164 ALA A CA 1
ATOM 1283 C C . ALA A 1 164 ? -19.331 -5.717 3.156 1.00 77.44 164 ALA A C 1
ATOM 1285 O O . ALA A 1 164 ? -18.860 -5.608 4.291 1.00 77.44 164 ALA A O 1
ATOM 1286 N N . PHE A 1 165 ? -20.037 -4.734 2.594 1.00 75.75 165 PHE A N 1
ATOM 1287 C CA . PHE A 1 165 ? -20.407 -3.534 3.341 1.00 75.75 165 PHE A CA 1
ATOM 1288 C C . PHE A 1 165 ? -21.425 -3.888 4.432 1.00 75.75 165 PHE A C 1
ATOM 1290 O O . PHE A 1 165 ? -22.522 -4.365 4.134 1.00 75.75 165 PHE A O 1
ATOM 1297 N N . GLU A 1 166 ? -21.072 -3.651 5.696 1.00 73.25 166 GLU A N 1
ATOM 1298 C CA . GLU A 1 166 ? -21.975 -3.880 6.820 1.00 73.25 166 GLU A CA 1
ATOM 1299 C C . GLU A 1 166 ? -22.946 -2.698 6.992 1.00 73.25 166 GLU A C 1
ATOM 1301 O O . GLU A 1 166 ? -22.583 -1.538 6.749 1.00 73.25 166 GLU A O 1
ATOM 1306 N N . PRO A 1 167 ? -24.195 -2.948 7.429 1.00 72.38 167 PRO A N 1
ATOM 1307 C CA . PRO A 1 167 ? -25.105 -1.876 7.813 1.00 72.38 167 PRO A CA 1
ATOM 1308 C C . PRO A 1 167 ? -24.537 -1.066 8.997 1.00 72.38 167 PRO A C 1
ATOM 1310 O O . PRO A 1 167 ? -23.908 -1.602 9.903 1.00 72.38 167 PRO A O 1
ATOM 1313 N N . LYS A 1 168 ? -24.748 0.257 8.969 1.00 71.06 168 LYS A N 1
ATOM 1314 C CA . LYS A 1 168 ? -24.075 1.243 9.839 1.00 71.06 168 LYS A CA 1
ATOM 1315 C C . LYS A 1 168 ? -24.240 0.997 11.355 1.00 71.06 168 LYS A C 1
ATOM 1317 O O . LYS A 1 168 ? -25.331 0.614 11.781 1.00 71.06 168 LYS A O 1
ATOM 1322 N N . PRO A 1 169 ? -23.242 1.402 12.179 1.00 56.56 169 PRO A N 1
ATOM 1323 C CA . PRO A 1 169 ? -21.983 2.056 11.794 1.00 56.56 169 PRO A CA 1
ATOM 1324 C C . PRO A 1 169 ? -20.854 1.052 11.516 1.00 56.56 169 PRO A C 1
ATOM 1326 O O . PRO A 1 169 ? -20.534 0.231 12.369 1.00 56.56 169 PRO A O 1
ATOM 1329 N N . ALA A 1 170 ? -20.206 1.185 10.359 1.00 72.25 170 ALA A N 1
ATOM 1330 C CA . ALA A 1 170 ? -19.047 0.391 9.959 1.00 72.25 170 ALA A CA 1
ATOM 1331 C C . ALA A 1 170 ? -17.844 1.315 9.702 1.00 72.25 170 ALA A C 1
ATOM 1333 O O . ALA A 1 170 ? -18.017 2.496 9.407 1.00 72.25 170 ALA A O 1
ATOM 1334 N N . THR A 1 171 ? -16.624 0.814 9.894 1.00 85.25 171 THR A N 1
ATOM 1335 C CA . THR A 1 171 ? -15.377 1.585 9.756 1.00 85.25 171 THR A CA 1
ATOM 1336 C C . THR A 1 171 ? -14.500 0.922 8.708 1.00 85.25 171 THR A C 1
ATOM 1338 O O . THR A 1 171 ? -14.270 -0.282 8.786 1.00 85.25 171 THR A O 1
ATOM 1341 N N . TYR A 1 172 ? -14.005 1.716 7.759 1.00 88.50 172 TYR A N 1
ATOM 1342 C CA . TYR A 1 172 ? -13.179 1.251 6.650 1.00 88.50 172 TYR A CA 1
ATOM 1343 C C . TYR A 1 172 ? -11.934 2.125 6.520 1.00 88.50 172 TYR A C 1
ATOM 1345 O O . TYR A 1 172 ? -11.993 3.351 6.668 1.00 88.50 172 TYR A O 1
ATOM 1353 N N . TRP A 1 173 ? -10.811 1.495 6.193 1.00 91.25 173 TRP A N 1
ATOM 1354 C CA . TRP A 1 173 ? -9.687 2.192 5.590 1.00 91.25 173 TRP A CA 1
ATOM 1355 C C . TRP A 1 173 ? -9.995 2.435 4.121 1.00 91.25 173 TRP A C 1
ATOM 1357 O O . TRP A 1 173 ? -10.456 1.527 3.435 1.00 91.25 173 TRP A O 1
ATOM 1367 N N . VAL A 1 174 ? -9.720 3.639 3.634 1.00 91.00 174 VAL A N 1
ATOM 1368 C CA . VAL A 1 174 ? -9.805 3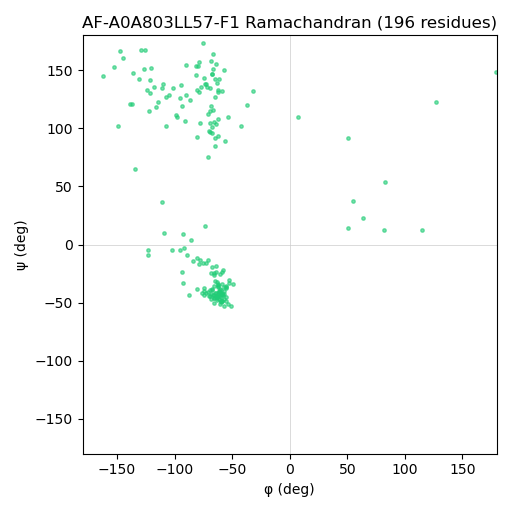.950 2.208 1.00 91.00 174 VAL A CA 1
ATOM 1369 C C . VAL A 1 174 ? -8.464 4.498 1.763 1.00 91.00 174 VAL A C 1
ATOM 1371 O O . VAL A 1 174 ? -7.863 5.332 2.451 1.00 91.00 174 VAL A O 1
ATOM 1374 N N . LEU A 1 175 ? -7.988 3.976 0.642 1.00 90.19 175 LEU A N 1
ATOM 1375 C CA . LEU A 1 175 ? -6.676 4.264 0.103 1.00 90.19 175 LEU A CA 1
ATOM 1376 C C . LEU A 1 175 ? -6.769 4.476 -1.404 1.00 90.19 175 LEU A C 1
ATOM 1378 O O . LEU A 1 175 ? -7.133 3.565 -2.138 1.00 90.19 175 LEU A O 1
ATOM 1382 N N . ASP A 1 176 ? -6.348 5.654 -1.839 1.00 90.00 176 ASP A N 1
ATOM 1383 C CA . ASP A 1 176 ? -5.804 5.840 -3.178 1.00 90.00 176 ASP A CA 1
ATOM 1384 C C . ASP A 1 176 ? -4.271 5.826 -3.032 1.00 90.00 176 ASP A C 1
ATOM 1386 O O . ASP A 1 176 ? -3.721 6.705 -2.345 1.00 90.00 176 ASP A O 1
ATOM 1390 N N . PRO A 1 177 ? -3.571 4.795 -3.547 1.00 88.62 177 PRO A N 1
ATOM 1391 C CA . PRO A 1 177 ? -2.142 4.650 -3.316 1.00 88.62 177 PRO A CA 1
ATOM 1392 C C . PRO A 1 177 ? -1.323 5.784 -3.940 1.00 88.62 177 PRO A C 1
ATOM 1394 O O . PRO A 1 177 ? -0.296 6.141 -3.358 1.00 88.62 177 PRO A O 1
ATOM 1397 N N . ILE A 1 178 ? -1.763 6.369 -5.061 1.00 88.06 178 ILE A N 1
ATOM 1398 C CA . ILE A 1 178 ? -1.191 7.580 -5.666 1.00 88.06 178 ILE A CA 1
ATOM 1399 C C . ILE A 1 178 ? -2.309 8.354 -6.379 1.00 88.06 178 ILE A C 1
ATOM 1401 O O . ILE A 1 178 ? -2.625 8.092 -7.538 1.00 88.06 178 ILE A O 1
ATOM 1405 N N . ASP A 1 179 ? -2.803 9.418 -5.744 1.00 81.75 179 ASP A N 1
ATOM 1406 C CA . ASP A 1 179 ? -3.781 10.300 -6.383 1.00 81.75 179 ASP A CA 1
ATOM 1407 C C . ASP A 1 179 ? -3.089 11.105 -7.498 1.00 81.7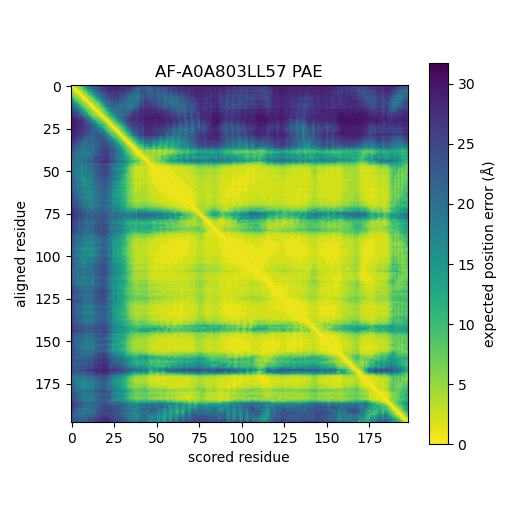5 179 ASP A C 1
ATOM 1409 O O . ASP A 1 179 ? -2.209 11.949 -7.265 1.00 81.75 179 ASP A O 1
ATOM 1413 N N . GLY A 1 180 ? -3.466 10.809 -8.743 1.00 80.88 180 GLY A N 1
ATOM 1414 C CA . GLY A 1 180 ? -2.947 11.472 -9.932 1.00 80.88 180 GLY A CA 1
ATOM 1415 C C . GLY A 1 180 ? -1.606 10.923 -10.428 1.00 80.88 180 GLY A C 1
ATOM 1416 O O . GLY A 1 180 ? -0.684 11.700 -10.705 1.00 80.88 180 GLY A O 1
ATOM 1417 N N . THR A 1 181 ? -1.510 9.613 -10.668 1.00 83.06 181 THR A N 1
ATOM 1418 C CA . THR A 1 181 ? -0.321 8.923 -11.218 1.00 83.06 181 THR A CA 1
ATOM 1419 C C . THR A 1 181 ? 0.249 9.598 -12.475 1.00 83.06 181 THR A C 1
ATOM 1421 O O . THR A 1 181 ? 1.462 9.720 -12.650 1.00 83.06 181 THR A O 1
ATOM 1424 N N . ARG A 1 182 ? -0.599 10.184 -13.331 1.00 84.62 182 ARG A N 1
ATOM 1425 C CA . ARG A 1 182 ? -0.145 10.960 -14.505 1.00 84.62 182 ARG A CA 1
ATOM 1426 C C . ARG A 1 182 ? 0.680 12.204 -14.137 1.00 84.62 182 ARG A C 1
ATOM 1428 O O . ARG A 1 182 ? 1.568 12.596 -14.893 1.00 84.62 182 ARG A O 1
ATOM 1435 N N . GLY A 1 183 ? 0.371 12.861 -13.021 1.00 82.00 183 GLY A N 1
ATOM 1436 C CA . GLY A 1 183 ? 1.137 13.993 -12.491 1.00 82.00 183 GLY A CA 1
ATOM 1437 C C . GLY A 1 183 ? 2.447 13.545 -11.846 1.00 82.00 183 GLY A C 1
ATOM 1438 O O . GLY A 1 183 ? 3.489 14.163 -12.081 1.00 82.00 183 GLY A O 1
ATOM 1439 N N . PHE A 1 184 ? 2.407 12.424 -11.124 1.00 83.62 184 PHE A N 1
ATOM 1440 C CA . PHE A 1 184 ? 3.583 11.767 -10.558 1.00 83.62 184 PHE A CA 1
ATOM 1441 C C . PHE A 1 184 ? 4.635 11.446 -11.634 1.00 83.62 184 PHE A C 1
ATOM 1443 O O . PHE A 1 184 ? 5.803 11.806 -11.486 1.00 83.62 184 PHE A O 1
ATOM 1450 N N . LEU A 1 185 ? 4.225 10.906 -12.785 1.00 81.94 185 LEU A N 1
ATOM 1451 C CA . LEU A 1 185 ? 5.130 10.617 -13.908 1.00 81.94 185 LEU A CA 1
ATOM 1452 C C . LEU A 1 185 ? 5.794 11.855 -14.532 1.00 81.94 185 LEU A C 1
ATOM 1454 O O . LEU A 1 185 ? 6.856 11.752 -15.137 1.00 81.94 185 LEU A O 1
ATOM 1458 N N . LYS A 1 186 ? 5.198 13.042 -14.384 1.00 81.25 186 LYS A N 1
ATOM 1459 C CA . LYS A 1 186 ? 5.744 14.306 -14.915 1.00 81.25 186 LYS A CA 1
ATOM 1460 C C . LYS A 1 186 ? 6.746 14.980 -13.974 1.00 81.25 186 LYS A C 1
ATOM 1462 O O . LYS A 1 186 ? 7.183 16.095 -14.248 1.00 81.25 186 LYS A O 1
ATOM 1467 N N . GLY A 1 187 ? 7.082 14.342 -12.855 1.00 65.44 187 GLY A N 1
ATOM 1468 C CA . GLY A 1 187 ? 8.000 14.889 -11.851 1.00 65.44 187 GLY A CA 1
ATOM 1469 C C . GLY A 1 187 ? 7.311 15.862 -10.902 1.00 65.44 187 GLY A C 1
ATOM 1470 O O . GLY A 1 187 ? 7.974 16.585 -10.160 1.00 65.44 187 GLY A O 1
ATOM 1471 N N . GLY A 1 188 ? 5.973 15.884 -10.925 1.00 61.41 188 GLY A N 1
ATOM 1472 C CA . GLY A 1 188 ? 5.183 16.463 -9.850 1.00 61.41 188 GLY A CA 1
ATOM 1473 C C . GLY A 1 188 ? 5.330 15.645 -8.565 1.00 61.41 188 GLY A C 1
ATOM 1474 O O . GLY A 1 188 ? 5.797 14.506 -8.580 1.00 61.41 188 GLY A O 1
ATOM 1475 N N . GLY A 1 189 ? 4.934 16.224 -7.432 1.00 50.06 189 GLY A N 1
ATOM 1476 C CA . GLY A 1 189 ? 4.816 15.449 -6.195 1.00 50.06 189 GLY A CA 1
ATOM 1477 C C . GLY A 1 189 ? 3.683 14.423 -6.300 1.00 50.06 189 GLY A C 1
ATOM 1478 O O . GLY A 1 189 ? 2.672 14.707 -6.938 1.00 50.06 189 GLY A O 1
ATOM 1479 N N . ALA A 1 190 ? 3.844 13.262 -5.663 1.00 55.69 190 ALA A N 1
ATOM 1480 C CA . ALA A 1 190 ? 2.724 12.364 -5.386 1.00 55.69 190 ALA A CA 1
ATOM 1481 C C . ALA A 1 190 ? 1.850 12.973 -4.280 1.00 55.69 190 ALA A C 1
ATOM 1483 O O . ALA A 1 190 ? 2.377 13.467 -3.276 1.00 55.69 190 ALA A O 1
ATOM 1484 N N . LEU A 1 191 ? 0.533 12.935 -4.462 1.00 51.91 191 LEU A N 1
ATOM 1485 C CA . LEU A 1 191 ? -0.430 13.183 -3.399 1.00 51.91 191 LEU A CA 1
ATOM 1486 C C . LEU A 1 191 ? -0.949 11.824 -2.924 1.00 51.91 191 LEU A C 1
ATOM 1488 O O . LEU A 1 191 ? -1.261 10.965 -3.738 1.00 51.91 191 LEU A O 1
ATOM 1492 N N . TYR A 1 192 ? -1.021 11.627 -1.610 1.00 52.47 192 TYR A N 1
ATOM 1493 C CA . TYR A 1 192 ? -1.662 10.450 -1.029 1.00 52.47 192 TYR A CA 1
ATOM 1494 C C . TYR A 1 192 ? -2.935 10.891 -0.342 1.00 52.47 192 TYR A C 1
ATOM 1496 O O . TYR A 1 192 ? -2.911 11.842 0.449 1.00 52.47 192 TYR A O 1
ATOM 1504 N N . VAL A 1 193 ? -4.013 10.153 -0.569 1.00 49.12 193 VAL A N 1
ATOM 1505 C CA . VAL A 1 193 ? -5.196 10.225 0.279 1.00 49.12 193 VAL A CA 1
ATOM 1506 C C . VAL A 1 193 ? -5.243 8.941 1.090 1.00 49.12 193 VAL A C 1
ATOM 1508 O O . VAL A 1 193 ? -5.625 7.881 0.605 1.00 49.12 193 VAL A O 1
ATOM 1511 N N . VAL A 1 194 ? -4.828 9.049 2.351 1.00 50.19 194 VAL A N 1
ATOM 1512 C CA . VAL A 1 194 ? -4.989 7.986 3.345 1.00 50.19 194 VAL A CA 1
ATOM 1513 C C . VAL A 1 194 ? -5.786 8.560 4.495 1.00 50.19 194 VAL A C 1
ATOM 1515 O O . VAL A 1 194 ? -5.336 9.475 5.188 1.00 50.19 194 VAL A O 1
ATOM 1518 N N . GLY A 1 195 ? -6.986 8.036 4.699 1.00 44.09 195 GLY A N 1
ATOM 1519 C CA . GLY A 1 195 ? -7.836 8.452 5.799 1.00 44.09 195 GLY A CA 1
ATOM 1520 C C . GLY A 1 195 ? -8.931 7.426 6.065 1.00 44.09 195 GLY A C 1
ATOM 1521 O O . GLY A 1 195 ? -9.421 6.800 5.126 1.00 44.09 195 GLY A O 1
ATOM 1522 N N . PRO A 1 196 ? -9.329 7.228 7.330 1.00 42.44 196 PRO A N 1
ATOM 1523 C CA . PRO A 1 196 ? -10.534 6.471 7.619 1.00 42.44 196 PRO A CA 1
ATOM 1524 C C . PRO A 1 196 ? -11.743 7.242 7.071 1.00 42.44 196 PRO A C 1
ATOM 1526 O O . PRO A 1 196 ? -11.921 8.420 7.395 1.00 42.44 196 PRO A O 1
ATOM 1529 N N . LEU A 1 197 ? -12.578 6.586 6.263 1.00 45.56 197 LEU A N 1
ATOM 1530 C CA . LEU A 1 197 ? -13.920 7.088 5.969 1.00 45.56 197 LEU A CA 1
ATOM 1531 C C . LEU A 1 197 ? -14.866 6.573 7.061 1.00 45.56 197 LEU A C 1
ATOM 1533 O O . LEU A 1 197 ? -14.925 5.373 7.341 1.00 45.56 197 LEU A O 1
ATOM 1537 N N . LEU A 1 198 ? -15.552 7.517 7.707 1.00 42.03 198 LEU A N 1
ATOM 1538 C CA . LEU A 1 198 ? -16.577 7.298 8.733 1.00 42.03 198 LEU A CA 1
ATOM 1539 C C . LEU A 1 198 ? -17.976 7.456 8.136 1.00 42.03 198 LEU A C 1
ATOM 1541 O O . LEU A 1 198 ? -18.153 8.382 7.311 1.00 42.03 198 LEU A O 1
#

Nearest PDB structures (foldseek):
  4o7i-assembly1_A  TM=8.902E-01  e=2.382E-10  Entamoeba histolytica
  1ka0-assembly1_A  TM=8.310E-01  e=2.829E-10  Saccharomyces cerevisiae
  8f9y-assembly1_A  TM=7.998E-01  e=2.944E-08  Arabidopsis thaliana
  4qxd-assembly1_A  TM=6.078E-01  e=7.981E-04  Entamoeba histolytica HM-1:IMSS

Solvent-accessible surface area (backbone atoms only — not comparable to full-atom values): 12185 Å² total; per-residue (Å²): 132,86,82,77,81,76,78,80,78,76,79,83,79,79,88,80,90,81,82,90,83,91,74,99,63,84,86,77,79,80,75,86,75,77,76,75,75,71,69,100,63,61,65,91,80,37,98,58,41,68,60,49,47,51,49,53,57,44,49,60,46,38,53,49,49,42,56,54,45,52,56,47,34,77,74,69,70,63,58,71,48,65,49,99,86,69,49,56,46,38,52,42,38,56,24,29,38,18,42,46,40,48,58,45,41,74,76,39,72,87,50,52,45,41,35,83,54,56,43,66,63,29,63,76,66,75,40,49,67,62,30,40,52,58,29,45,75,63,47,93,60,56,59,92,76,60,54,66,64,60,44,41,51,24,23,38,47,15,29,82,86,59,62,80,89,64,79,81,90,59,64,36,41,39,38,44,56,47,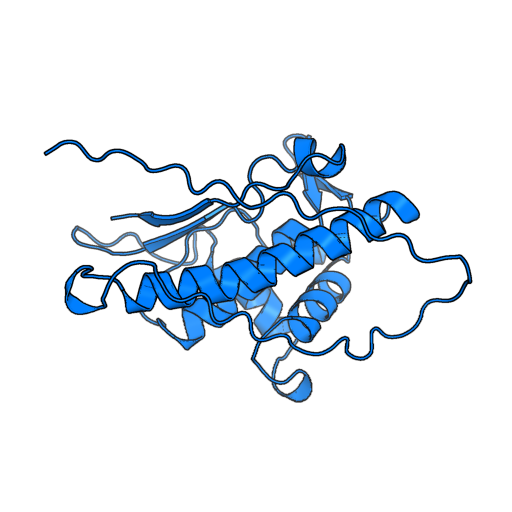54,56,44,70,46,34,76,72,72,44,75,75,43,71,50,75,51,73,55,123

Mean predicted aligned error: 11.31 Å

Secondary structure (DSSP, 8-state):
---------------------------------------SS-GGG-TTHHHHHHHHHHHHHHHHHHHHHHHHHHHH--SEEE-TTS-EEEHHHHHHHHHHHHHHHHH-TTS-EEES--HHHHHHTT-HHHHHHHHHTTSSS-TTT--HHHHHHHHHTTSTTS-PPPSSS--EEEEEEEETHHHHTTTPPPEEEEEEE-

pLDDT: mean 75.14, std 22.92, range [23.02, 97.19]

Radius of gyration: 17.44 Å; Cα contacts (8 Å, |Δi|>4): 223; chains: 1; bounding box: 54×39×45 Å

InterPro domains:
  IPR000760 Inositol monophosphatase-like [PF00459] (59-187)
  IPR020583 Inositol monophosphatase, metal-binding site [PS00629] (173-186)
  IPR051090 Inositol Monophosphatase Superfamily [PTHR43200] (26-195)

Organism: Chenopodium quinoa (NCBI:txid63459)

Sequence (198 aa):
MNLQLSSLRFFRLNSINPTSSSNFRHYHSSKLFTIKSSLPFSPQKAKYYKELEAAVNVVNRACRICVDVQKSLFSDNKGVLEKNDNTPVTIADFSVQALISLELKNQFPSIPLVAEEDSAFLRSNNLADAVVNVVKDNTSIAHEQLKDEEVLEAIDRGGSDAFAFEPKPATYWVLDPIDGTRGFLKGGGALYVVGPLL